Protein 6PZ2 (pdb70)

Secondary structure (DSSP, 8-state):
---TTSS-EEEEEEE-SGGGSSSSS-TTHHHHHHHHHHHHHHTT-SEEEEESS--STTPPP--HHHHHHHHHHHHHHHHHH----EEEE-S-HHHHHHHHHTT--EEEETTTT-S-TTHHHHHHHTT-EEEEE---SSS--SS-HHHHHHHHHHHHHHHHHHTT--GGGEEEE--TTSS--HHHHHHHHHHGGGGGGG-S-BEE--TT-HHHHTTS-S-GGGGHHHHHHHHHHHHHTT--EEEES-HHHHHHHHHHHHHHH--

Radius of gyration: 17.3 Å; Cα contacts (8 Å, |Δi|>4): 477; chains: 1; bounding box: 46×40×38 Å

Foldseek 3Di:
DDPFQLFAAEEAEQEQEQVVDPGSVDPCSLVVSLVLVVVLVVLPHQEYEYWDFDPAPPDDDDPLVSRCVRCVSNLLCCVVVHDHAYEYAEQEQVNLLSSLVSPHAEYEHQPQNPPYVCNLLSCQVSLHAYEGEHADPAADDPDDLVVVQVVSNVVSVVSNVVNPRDQQRYEYEHNQPHNHDLVRSVVCLVCVLVVCVVVHAYEYEDQLDVSLCVVVVDHSVVSVVVRLVSLLSCVQSRHRYYYYNPNNVNVVSRVVSCVVPRD

CATH classification: 3.20.20.20

Structure (mmCIF, N/CA/C/O backbone):
data_6PZ2
#
_entry.id   6PZ2
#
_cell.length_a   156.258
_cell.length_b   156.258
_cell.length_c   84.708
_cell.angle_alpha   90.000
_cell.angle_beta   90.000
_cell.angle_gamma   120.000
#
_symmetry.space_group_name_H-M   'P 63 2 2'
#
loop_
_entity.id
_entity.type
_entity.pdbx_description
1 polymer 'Dihydropteroate synthase'
2 non-polymer 'SULFATE ION'
3 non-polymer 'PTEROIC ACID'
4 non-polymer '2-[N-CYCLOHEXYLAMINO]ETHANE SULFONIC ACID'
5 water water
#
loop_
_atom_site.group_PDB
_atom_site.id
_atom_site.type_symbol
_atom_site.label_atom_id
_atom_site.label_alt_id
_atom_site.label_comp_id
_atom_site.label_asym_id
_atom_site.label_entity_id
_atom_site.label_seq_id
_atom_site.pdbx_PDB_ins_code
_atom_site.Cartn_x
_atom_site.Cartn_y
_atom_site.Cartn_z
_atom_site.occupancy
_atom_site.B_iso_or_equiv
_atom_site.auth_seq_id
_atom_site.auth_comp_id
_atom_site.auth_asym_id
_atom_site.auth_atom_id
_atom_site.pdbx_PDB_model_num
ATOM 1 N N . MET A 1 5 ? -68.446 24.448 8.142 1.00 78.65 1 MET A N 1
ATOM 2 C CA . MET A 1 5 ? -69.803 24.452 8.785 1.00 75.94 1 MET A CA 1
ATOM 3 C C . MET A 1 5 ? -70.036 23.097 9.460 1.00 67.22 1 MET A C 1
ATOM 4 O O . MET A 1 5 ? -70.420 23.036 10.619 1.00 76.30 1 MET A O 1
ATOM 9 N N . PHE A 1 6 ? -69.770 22.013 8.746 1.00 52.26 2 PHE A N 1
ATOM 10 C CA . PHE A 1 6 ? -69.905 20.706 9.349 1.00 45.91 2 PHE A CA 1
ATOM 11 C C . PHE A 1 6 ? -68.576 20.332 9.978 1.00 40.98 2 PHE A C 1
ATOM 12 O O . PHE A 1 6 ? -67.538 20.752 9.513 1.00 45.87 2 PHE A O 1
ATOM 20 N N . ASP A 1 7 ? -68.661 19.434 10.943 1.00 43.03 3 ASP A N 1
ATOM 21 C CA . ASP A 1 7 ? -67.487 18.953 11.654 1.00 40.55 3 ASP A CA 1
ATOM 22 C C . ASP A 1 7 ? -66.859 17.780 10.888 1.00 40.97 3 ASP A C 1
ATOM 23 O O . ASP A 1 7 ? -67.057 16.620 11.255 1.00 43.35 3 ASP A O 1
ATOM 28 N N . TYR A 1 8 ? -66.101 18.078 9.838 1.00 41.24 4 TYR A N 1
ATOM 29 C CA . TYR A 1 8 ? -65.729 17.073 8.835 1.00 42.76 4 TYR A CA 1
ATOM 30 C C . TYR A 1 8 ? -64.892 15.954 9.450 1.00 43.27 4 TYR A C 1
ATOM 31 O O . TYR A 1 8 ? -63.973 16.215 10.198 1.00 47.47 4 TYR A O 1
ATOM 40 N N . GLY A 1 9 ? -65.216 14.705 9.145 1.00 40.50 5 GLY A N 1
ATOM 41 C CA . GLY A 1 9 ? -64.441 13.626 9.744 1.00 40.58 5 GLY A CA 1
ATOM 42 C C . GLY A 1 9 ? -65.190 12.950 10.881 1.00 39.50 5 GLY A C 1
ATOM 43 O O . GLY A 1 9 ? -64.977 11.775 11.160 1.00 45.95 5 GLY A O 1
ATOM 44 N N . LYS A 1 10 ? -66.121 13.649 11.507 1.00 37.98 6 LYS A N 1
ATOM 45 C CA . LYS A 1 10 ? -66.875 13.036 12.575 1.00 39.25 6 LYS A CA 1
ATOM 46 C C . LYS A 1 10 ? -67.863 12.001 12.021 1.00 40.71 6 LYS A C 1
ATOM 47 O O . LYS A 1 10 ? -68.122 11.005 12.682 1.00 36.54 6 LYS A O 1
ATOM 53 N N . ARG A 1 11 ? -68.468 12.263 10.862 1.00 35.47 7 ARG A N 1
ATOM 54 C CA . ARG A 1 11 ? -69.460 11.377 10.274 1.00 30.97 7 ARG A CA 1
ATOM 55 C C . ARG A 1 11 ? -69.701 11.829 8.826 1.00 33.32 7 ARG A C 1
ATOM 56 O O . ARG A 1 11 ? -69.099 12.796 8.371 1.00 32.29 7 ARG A O 1
ATOM 64 N N . THR A 1 12 ? -70.566 11.120 8.120 1.00 29.04 8 THR A N 1
ATOM 65 C CA . THR A 1 12 ? -70.988 11.519 6.794 1.00 29.76 8 THR A CA 1
ATOM 66 C C . THR A 1 12 ? -72.212 12.423 6.954 1.00 33.69 8 THR A C 1
ATOM 67 O O . THR A 1 12 ? -73.010 12.190 7.873 1.00 33.37 8 THR A O 1
ATOM 71 N N . TYR A 1 13 ? -72.254 13.488 6.140 1.00 29.33 9 TYR A N 1
ATOM 72 C CA . TYR A 1 13 ? -73.314 14.493 6.138 1.00 27.56 9 TYR A CA 1
ATOM 73 C C . TYR A 1 13 ? -74.131 14.265 4.868 1.00 27.88 9 TYR A C 1
ATOM 74 O O . TYR A 1 13 ? -73.595 13.798 3.840 1.00 28.65 9 TYR A O 1
ATOM 83 N N . ILE A 1 14 ? -75.412 14.559 4.995 1.00 25.54 10 ILE A N 1
ATOM 84 C CA . ILE A 1 14 ? -76.340 14.280 3.955 1.00 31.01 10 ILE A CA 1
ATOM 85 C C . ILE A 1 14 ? -76.907 15.593 3.422 1.00 32.68 10 ILE A C 1
ATOM 86 O O . ILE A 1 14 ? -77.481 16.371 4.160 1.00 32.44 10 ILE A O 1
ATOM 91 N N . MET A 1 15 ? -76.830 15.749 2.111 1.00 33.39 11 MET A N 1
ATOM 92 C CA . MET A 1 15 ? -77.410 16.892 1.440 1.00 31.11 11 MET A CA 1
ATOM 93 C C . MET A 1 15 ? -78.656 16.418 0.690 1.00 29.85 11 MET A C 1
ATOM 94 O O . MET A 1 15 ? -78.532 15.635 -0.213 1.00 30.30 11 MET A O 1
ATOM 99 N N . GLY A 1 16 ? -79.843 16.913 1.034 1.00 31.73 12 GLY A N 1
ATOM 100 C CA . GLY A 1 16 ? -81.062 16.571 0.304 1.00 27.40 12 GLY A CA 1
ATOM 101 C C . GLY A 1 16 ? -81.307 17.469 -0.892 1.00 30.16 12 GLY A C 1
ATOM 102 O O . GLY A 1 16 ? -81.060 18.648 -0.869 1.00 36.03 12 GLY A O 1
ATOM 103 N N . ILE A 1 17 ? -81.863 16.931 -1.953 1.00 29.86 13 ILE A N 1
ATOM 104 C CA . ILE A 1 17 ? -82.043 17.693 -3.164 1.00 29.16 13 ILE A CA 1
ATOM 105 C C . ILE A 1 17 ? -83.445 18.314 -3.184 1.00 33.19 13 ILE A C 1
ATOM 106 O O . ILE A 1 17 ? -84.422 17.609 -3.006 1.00 30.73 13 ILE A O 1
ATOM 111 N N . LEU A 1 18 ? -83.546 19.627 -3.439 1.00 33.59 14 LEU A N 1
ATOM 112 C CA . LEU A 1 18 ? -84.825 20.309 -3.614 1.00 30.27 14 LEU A CA 1
ATOM 113 C C . LEU A 1 18 ? -84.781 21.092 -4.929 1.00 31.76 14 LEU A C 1
ATOM 114 O O . LEU A 1 18 ? -84.262 22.215 -4.936 1.00 33.11 14 LEU A O 1
ATOM 119 N N . ASN A 1 19 ? -85.316 20.519 -6.004 1.00 33.44 15 ASN A N 1
ATOM 120 C CA . ASN A 1 19 ? -85.427 21.198 -7.309 1.00 39.50 15 ASN A CA 1
ATOM 121 C C . ASN A 1 19 ? -86.794 21.876 -7.409 1.00 35.57 15 ASN A C 1
ATOM 122 O O . ASN A 1 19 ? -87.792 21.265 -7.118 1.00 37.78 15 ASN A O 1
ATOM 127 N N . VAL A 1 20 ? -86.849 23.129 -7.844 1.00 33.61 16 VAL A N 1
ATOM 128 C CA . VAL A 1 20 ? -88.117 23.851 -7.853 1.00 30.86 16 VAL A CA 1
ATOM 129 C C . VAL A 1 20 ? -88.359 24.416 -9.250 1.00 31.45 16 VAL A C 1
ATOM 130 O O . VAL A 1 20 ? -89.079 25.392 -9.381 1.00 33.43 16 VAL A O 1
ATOM 134 N N . THR A 1 21 ? -87.780 23.780 -10.260 1.00 28.32 17 THR A N 1
ATOM 135 C CA . THR A 1 21 ? -88.229 24.018 -11.633 1.00 36.02 17 THR A CA 1
ATOM 136 C C . THR A 1 21 ? -89.696 23.601 -11.774 1.00 38.68 17 THR A C 1
ATOM 137 O O . THR A 1 21 ? -90.215 22.776 -10.995 1.00 37.14 17 THR A O 1
ATOM 141 N N . PRO A 1 22 ? -90.356 24.123 -12.809 1.00 40.02 18 PRO A N 1
ATOM 142 C CA . PRO A 1 22 ? -91.750 23.775 -13.106 1.00 44.25 18 PRO A CA 1
ATOM 143 C C . PRO A 1 22 ? -92.003 22.264 -13.271 1.00 45.51 18 PRO A C 1
ATOM 144 O O . PRO A 1 22 ? -92.950 21.758 -12.637 1.00 39.66 18 PRO A O 1
ATOM 148 N N . ASP A 1 23 ? -91.160 21.559 -14.039 1.00 43.70 19 ASP A N 1
ATOM 149 C CA A ASP A 1 23 ? -91.243 20.078 -14.242 0.50 43.84 19 ASP A CA 1
ATOM 150 C CA B ASP A 1 23 ? -91.337 20.124 -14.223 0.50 42.98 19 ASP A CA 1
ATOM 151 C C . ASP A 1 23 ? -91.127 19.363 -12.897 1.00 42.83 19 ASP A C 1
ATOM 152 O O . ASP A 1 23 ? -91.429 18.183 -12.810 1.00 49.60 19 ASP A O 1
ATOM 161 N N . SER A 1 24 ? -90.605 20.001 -11.855 1.00 41.88 20 SER A N 1
ATOM 162 C CA . SER A 1 24 ? -90.453 19.284 -10.582 1.00 41.33 20 SER A CA 1
ATOM 163 C C . SER A 1 24 ? -91.826 19.113 -9.919 1.00 44.03 20 SER A C 1
ATOM 164 O O . SER A 1 24 ? -91.911 18.386 -8.960 1.00 43.86 20 SER A O 1
ATOM 167 N N . PHE A 1 25 ? -92.874 19.813 -10.353 1.00 45.77 21 PHE A N 1
ATOM 168 C CA . PHE A 1 25 ? -94.168 19.829 -9.625 1.00 48.36 21 PHE A CA 1
ATOM 169 C C . PHE A 1 25 ? -95.226 19.108 -10.467 1.00 54.65 21 PHE A C 1
ATOM 170 O O . PHE A 1 25 ? -95.106 19.138 -11.698 1.00 50.91 21 PHE A O 1
ATOM 178 N N . SER A 1 26 ? -96.255 18.520 -9.846 1.00 55.81 22 SER A N 1
ATOM 179 C CA . SER A 1 26 ? -97.421 17.989 -10.609 1.00 62.02 22 SER A CA 1
ATOM 180 C C . SER A 1 26 ? -98.027 19.070 -11.512 1.00 68.16 22 SER A C 1
ATOM 181 O O . SER A 1 26 ? -98.402 18.811 -12.654 1.00 69.93 22 SER A O 1
ATOM 184 N N . ASP A 1 27 ? -98.151 20.271 -10.958 1.00 74.82 23 ASP A N 1
ATOM 185 C CA . ASP A 1 27 ? -98.771 21.419 -11.615 1.00 84.13 23 ASP A CA 1
ATOM 186 C C . ASP A 1 27 ? -97.801 22.606 -11.484 1.00 78.51 23 ASP A C 1
ATOM 187 O O . ASP A 1 27 ? -97.673 23.214 -10.410 1.00 63.27 23 ASP A O 1
ATOM 192 N N . GLY A 1 28 ? -97.103 22.909 -12.579 1.00 77.88 24 GLY A N 1
ATOM 193 C CA . GLY A 1 28 ? -96.021 23.903 -12.605 1.00 75.00 24 GLY A CA 1
ATOM 194 C C . GLY A 1 28 ? -96.515 25.343 -12.562 1.00 78.96 24 GLY A C 1
ATOM 195 O O . GLY A 1 28 ? -95.686 26.248 -12.522 1.00 78.83 24 GLY A O 1
ATOM 196 N N . GLY A 1 29 ? -97.835 25.566 -12.606 1.00 82.11 25 GLY A N 1
ATOM 197 C CA . GLY A 1 29 ? -98.461 26.865 -12.323 1.00 73.01 25 GLY A CA 1
ATOM 198 C C . GLY A 1 29 ? -98.823 27.003 -10.850 1.00 81.67 25 GLY A C 1
ATOM 199 O O . GLY A 1 29 ? -98.424 27.971 -10.181 1.00 95.60 25 GLY A O 1
ATOM 200 N N . ASP A 1 30 ? -99.521 25.993 -10.334 1.00 67.74 26 ASP A N 1
ATOM 201 C CA . ASP A 1 30 ? -100.094 25.995 -8.978 1.00 74.28 26 ASP A CA 1
ATOM 202 C C . ASP A 1 30 ? -99.308 26.920 -8.027 1.00 69.91 26 ASP A C 1
ATOM 203 O O . ASP A 1 30 ? -98.113 26.723 -7.749 1.00 57.90 26 ASP A O 1
ATOM 208 N N . PHE A 1 31 ? -100.040 27.913 -7.503 1.00 69.90 27 PHE A N 1
ATOM 209 C CA . PHE A 1 31 ? -99.569 28.880 -6.482 1.00 70.12 27 PHE A CA 1
ATOM 210 C C . PHE A 1 31 ? -99.211 28.153 -5.170 1.00 61.68 27 PHE A C 1
ATOM 211 O O . PHE A 1 31 ? -98.625 28.750 -4.250 1.00 57.88 27 PHE A O 1
ATOM 219 N N . ASN A 1 32 ? -99.546 26.864 -5.064 1.00 56.10 28 ASN A N 1
ATOM 220 C CA . ASN A 1 32 ? -99.222 26.083 -3.863 1.00 56.23 28 ASN A CA 1
ATOM 221 C C . ASN A 1 32 ? -97.865 25.387 -4.024 1.00 49.11 28 ASN A C 1
ATOM 222 O O . ASN A 1 32 ? -97.410 24.782 -3.067 1.00 42.91 28 ASN A O 1
ATOM 227 N N . ASN A 1 33 ? -97.215 25.460 -5.188 1.00 39.58 29 ASN A N 1
ATOM 228 C CA . ASN A 1 33 ? -95.880 24.875 -5.339 1.00 40.62 29 ASN A CA 1
ATOM 229 C C . ASN A 1 33 ? -94.917 25.348 -4.240 1.00 40.39 29 ASN A C 1
ATOM 230 O O . ASN A 1 33 ? -94.103 24.560 -3.754 1.00 41.30 29 ASN A O 1
ATOM 235 N N . LEU A 1 34 ? -95.013 26.598 -3.816 1.00 36.66 30 LEU A N 1
ATOM 236 C CA . LEU A 1 34 ? -94.103 27.063 -2.786 1.00 39.07 30 LEU A CA 1
ATOM 237 C C . LEU A 1 34 ? -94.290 26.210 -1.520 1.00 37.05 30 LEU A C 1
ATOM 238 O O . LEU A 1 34 ? -93.305 25.764 -0.899 1.00 38.70 30 LEU A O 1
ATOM 243 N N . ASP A 1 35 ? -95.532 25.941 -1.140 1.00 40.88 31 ASP A N 1
ATOM 244 C CA . ASP A 1 35 ? -95.816 25.204 0.106 1.00 44.67 31 ASP A CA 1
ATOM 245 C C . ASP A 1 35 ? -95.441 23.720 -0.028 1.00 44.20 31 ASP A C 1
ATOM 246 O O . ASP A 1 35 ? -95.029 23.099 0.955 1.00 34.48 31 ASP A O 1
ATOM 251 N N . ILE A 1 36 ? -95.613 23.170 -1.236 1.00 39.02 32 ILE A N 1
ATOM 252 C CA . ILE A 1 36 ? -95.228 21.796 -1.576 1.00 40.76 32 ILE A CA 1
ATOM 253 C C . ILE A 1 36 ? -93.705 21.654 -1.434 1.00 41.66 32 ILE A C 1
ATOM 254 O O . ILE A 1 36 ? -93.230 20.735 -0.751 1.00 39.03 32 ILE A O 1
ATOM 259 N N . ALA A 1 37 ? -92.953 22.596 -2.024 1.00 39.07 33 ALA A N 1
ATOM 260 C CA . ALA A 1 37 ? -91.502 22.590 -1.919 1.00 36.35 33 ALA A CA 1
ATOM 261 C C . ALA A 1 37 ? -91.089 22.610 -0.444 1.00 35.20 33 ALA A C 1
ATOM 262 O O . ALA A 1 37 ? -90.203 21.845 -0.057 1.00 32.97 33 ALA A O 1
ATOM 264 N N . ILE A 1 38 ? -91.744 23.430 0.365 1.00 33.44 34 ILE A N 1
ATOM 265 C CA . ILE A 1 38 ? -91.360 23.560 1.787 1.00 34.48 34 ILE A CA 1
ATOM 266 C C . ILE A 1 38 ? -91.697 22.270 2.548 1.00 33.46 34 ILE A C 1
ATOM 267 O O . ILE A 1 38 ? -90.982 21.892 3.487 1.00 37.47 34 ILE A O 1
ATOM 272 N N . GLN A 1 39 ? -92.817 21.635 2.207 1.00 40.02 35 GLN A N 1
ATOM 273 C CA . GLN A 1 39 ? -93.189 20.364 2.846 1.00 41.83 35 GLN A CA 1
ATOM 274 C C . GLN A 1 39 ? -92.125 19.310 2.511 1.00 40.03 35 GLN A C 1
ATOM 275 O O . GLN A 1 39 ? -91.632 18.621 3.433 1.00 34.43 35 GLN A O 1
ATOM 281 N N . HIS A 1 40 ? -91.693 19.272 1.245 1.00 32.61 36 HIS A N 1
ATOM 282 C CA . HIS A 1 40 ? -90.630 18.359 0.838 1.00 33.13 36 HIS A CA 1
ATOM 283 C C . HIS A 1 40 ? -89.360 18.597 1.654 1.00 34.70 36 HIS A C 1
ATOM 284 O O . HIS A 1 40 ? -88.708 17.623 2.085 1.00 33.71 36 HIS A O 1
ATOM 291 N N . ALA A 1 41 ? -89.021 19.862 1.922 1.00 34.42 37 ALA A N 1
ATOM 292 C CA . ALA A 1 41 ? -87.817 20.132 2.702 1.00 32.49 37 ALA A CA 1
ATOM 293 C C . ALA A 1 41 ? -88.009 19.721 4.162 1.00 32.10 37 ALA A C 1
ATOM 294 O O . ALA A 1 41 ? -87.075 19.228 4.808 1.00 32.43 37 ALA A O 1
ATOM 296 N N . LYS A 1 42 ? -89.192 19.967 4.697 1.00 35.70 38 LYS A N 1
ATOM 297 C CA . LYS A 1 42 ? -89.469 19.524 6.090 1.00 44.54 38 LYS A CA 1
ATOM 298 C C . LYS A 1 42 ? -89.316 17.998 6.202 1.00 39.98 38 LYS A C 1
ATOM 299 O O . LYS A 1 42 ? -88.697 17.514 7.149 1.00 36.24 38 LYS A O 1
ATOM 305 N N . ASP A 1 43 ? -89.822 17.273 5.204 1.00 36.80 39 ASP A N 1
ATOM 306 C CA . ASP A 1 43 ? -89.698 15.813 5.137 1.00 38.51 39 ASP A CA 1
ATOM 307 C C . ASP A 1 43 ? -88.224 15.396 5.110 1.00 41.94 39 ASP A C 1
ATOM 308 O O . ASP A 1 43 ? -87.834 14.519 5.908 1.00 37.96 39 ASP A O 1
ATOM 313 N N . MET A 1 44 ? -87.388 16.078 4.311 1.00 32.33 40 MET A N 1
ATOM 314 C CA . MET A 1 44 ? -86.002 15.633 4.201 1.00 34.44 40 MET A CA 1
ATOM 315 C C . MET A 1 44 ? -85.266 15.880 5.518 1.00 32.76 40 MET A C 1
ATOM 316 O O . MET A 1 44 ? -84.383 15.101 5.916 1.00 32.99 40 MET A O 1
ATOM 321 N N . VAL A 1 45 ? -85.627 16.972 6.176 1.00 35.15 41 VAL A N 1
ATOM 322 C CA . VAL A 1 45 ? -84.996 17.307 7.448 1.00 35.22 41 VAL A CA 1
ATOM 323 C C . VAL A 1 45 ? -85.399 16.258 8.489 1.00 36.69 41 VAL A C 1
ATOM 324 O O . VAL A 1 45 ? -84.546 15.837 9.273 1.00 37.50 41 VAL A O 1
ATOM 328 N N . ASP A 1 46 ? -86.665 15.858 8.490 1.00 36.51 42 ASP A N 1
ATOM 329 C CA . ASP A 1 46 ? -87.139 14.840 9.428 1.00 41.65 42 ASP A CA 1
ATOM 330 C C . ASP A 1 46 ? -86.464 13.507 9.121 1.00 44.76 42 ASP A C 1
ATOM 331 O O . ASP A 1 46 ? -86.142 12.808 10.060 1.00 36.69 42 ASP A O 1
ATOM 336 N N . GLN A 1 47 ? -86.220 13.194 7.844 1.00 37.79 43 GLN A N 1
ATOM 337 C CA . GLN A 1 47 ? -85.469 11.987 7.484 1.00 37.34 43 GLN A CA 1
ATOM 338 C C . GLN A 1 47 ? -83.979 12.093 7.802 1.00 38.03 43 GLN A C 1
ATOM 339 O O . GLN A 1 47 ? -83.270 11.088 7.663 1.00 43.06 43 GLN A O 1
ATOM 345 N N . GLY A 1 48 ? -83.495 13.279 8.160 1.00 37.36 44 GLY A N 1
ATOM 346 C CA . GLY A 1 48 ? -82.128 13.431 8.658 1.00 33.82 44 GLY A CA 1
ATOM 347 C C . GLY A 1 48 ? -81.201 14.195 7.716 1.00 33.17 44 GLY A C 1
ATOM 348 O O . GLY A 1 48 ? -79.986 14.115 7.906 1.00 35.10 44 GLY A O 1
ATOM 349 N N . ALA A 1 49 ? -81.706 14.977 6.766 1.00 30.58 45 ALA A N 1
ATOM 350 C CA . ALA A 1 49 ? -80.808 15.854 5.945 1.00 32.63 45 ALA A CA 1
ATOM 351 C C . ALA A 1 49 ? -80.071 16.859 6.837 1.00 36.17 45 ALA A C 1
ATOM 352 O O . ALA A 1 49 ? -80.648 17.357 7.820 1.00 37.53 45 ALA A O 1
ATOM 354 N N . ASP A 1 50 ? -78.812 17.135 6.498 1.00 32.59 46 ASP A N 1
ATOM 355 C CA . ASP A 1 50 ? -77.964 18.093 7.210 1.00 31.75 46 ASP A CA 1
ATOM 356 C C . ASP A 1 50 ? -77.957 19.456 6.497 1.00 36.69 46 ASP A C 1
ATOM 357 O O . ASP A 1 50 ? -77.631 20.503 7.084 1.00 33.97 46 ASP A O 1
ATOM 362 N N . ILE A 1 51 ? -78.276 19.447 5.206 1.00 32.20 47 ILE A N 1
ATOM 363 C CA . ILE A 1 51 ? -78.281 20.656 4.405 1.00 31.54 47 ILE A CA 1
ATOM 364 C C . ILE A 1 51 ? -79.205 20.369 3.221 1.00 31.19 47 ILE A C 1
ATOM 365 O O . ILE A 1 51 ? -79.298 19.201 2.827 1.00 30.31 47 ILE A O 1
ATOM 370 N N . ILE A 1 52 ? -79.866 21.398 2.695 1.00 30.62 48 ILE A N 1
ATOM 371 C CA . ILE A 1 52 ? -80.773 21.268 1.545 1.00 32.39 48 ILE A CA 1
ATOM 372 C C . ILE A 1 52 ? -80.166 22.029 0.361 1.00 35.04 48 ILE A C 1
ATOM 373 O O . ILE A 1 52 ? -79.876 23.219 0.499 1.00 36.65 48 ILE A O 1
ATOM 378 N N . ASP A 1 53 ? -80.094 21.387 -0.798 1.00 31.13 49 ASP A N 1
ATOM 379 C CA . ASP A 1 53 ? -79.520 21.943 -1.993 1.00 31.67 49 ASP A CA 1
ATOM 380 C C . ASP A 1 53 ? -80.687 22.335 -2.891 1.00 31.37 49 ASP A C 1
ATOM 381 O O . ASP A 1 53 ? -81.314 21.482 -3.528 1.00 31.10 49 ASP A O 1
ATOM 386 N N . LEU A 1 54 ? -80.867 23.642 -2.998 1.00 29.45 50 LEU A N 1
ATOM 387 C CA . LEU A 1 54 ? -82.021 24.195 -3.664 1.00 30.02 50 LEU A CA 1
ATOM 388 C C . LEU A 1 54 ? -81.607 24.663 -5.059 1.00 26.68 50 LEU A C 1
ATOM 389 O O . LEU A 1 54 ? -80.676 25.419 -5.185 1.00 29.21 50 LEU A O 1
ATOM 394 N N . GLY A 1 55 ? -82.326 24.283 -6.096 1.00 31.39 51 GLY A N 1
ATOM 395 C CA . GLY A 1 55 ? -81.941 24.712 -7.439 1.00 30.63 51 GLY A CA 1
ATOM 396 C C . GLY A 1 55 ? -83.141 25.179 -8.238 1.00 31.17 51 GLY A C 1
ATOM 397 O O . GLY A 1 55 ? -84.203 24.562 -8.179 1.00 33.35 51 GLY A O 1
ATOM 398 N N . GLY A 1 56 ? -82.977 26.256 -8.988 1.00 29.91 52 GLY A N 1
ATOM 399 C CA . GLY A 1 56 ? -84.068 26.773 -9.779 1.00 31.84 52 GLY A CA 1
ATOM 400 C C . GLY A 1 56 ? -83.832 26.554 -11.264 1.00 33.37 52 GLY A C 1
ATOM 401 O O . GLY A 1 56 ? -84.653 26.917 -12.089 1.00 33.50 52 GLY A O 1
ATOM 402 N N . GLU A 1 57 ? -82.651 26.065 -11.588 1.00 34.44 53 GLU A N 1
ATOM 403 C CA . GLU A 1 57 ? -82.313 25.541 -12.898 1.00 36.36 53 GLU A CA 1
ATOM 404 C C . GLU A 1 57 ? -81.879 24.088 -12.707 1.00 40.72 53 GLU A C 1
ATOM 405 O O . GLU A 1 57 ? -81.170 23.775 -11.764 1.00 44.07 53 GLU A O 1
ATOM 411 N N . SER A 1 58 ? -82.322 23.203 -13.586 1.00 43.23 54 SER A N 1
ATOM 412 C CA . SER A 1 58 ? -81.869 21.823 -13.533 1.00 42.87 54 SER A CA 1
ATOM 413 C C . SER A 1 58 ? -80.578 21.681 -14.355 1.00 40.77 54 SER A C 1
ATOM 414 O O . SER A 1 58 ? -80.550 22.037 -15.543 1.00 38.10 54 SER A O 1
ATOM 417 N N . THR A 1 59 ? -79.539 21.102 -13.763 1.00 39.68 55 THR A N 1
ATOM 418 C CA . THR A 1 59 ? -78.304 20.734 -14.490 1.00 44.55 55 THR A CA 1
ATOM 419 C C . THR A 1 59 ? -78.325 19.264 -14.946 1.00 40.73 55 THR A C 1
ATOM 420 O O . THR A 1 59 ? -77.364 18.759 -15.503 1.00 43.55 55 THR A O 1
ATOM 424 N N . ARG A 1 60 ? -79.428 18.576 -14.707 1.00 38.60 56 ARG A N 1
ATOM 425 C CA . ARG A 1 60 ? -79.709 17.289 -15.291 1.00 47.00 56 ARG A CA 1
ATOM 426 C C . ARG A 1 60 ? -79.689 17.396 -16.824 1.00 47.26 56 ARG A C 1
ATOM 427 O O . ARG A 1 60 ? -80.241 18.330 -17.371 1.00 47.98 56 ARG A O 1
ATOM 435 N N . PRO A 1 61 ? -79.062 16.450 -17.523 1.00 46.83 57 PRO A N 1
ATOM 436 C CA . PRO A 1 61 ? -78.810 16.570 -18.972 1.00 49.76 57 PRO A CA 1
ATOM 437 C C . PRO A 1 61 ? -80.029 16.872 -19.867 1.00 49.31 57 PRO A C 1
ATOM 438 O O . PRO A 1 61 ? -81.105 16.322 -19.670 1.00 50.27 57 PRO A O 1
ATOM 442 N N . GLY A 1 62 ? -79.876 17.767 -20.841 1.00 60.22 58 GLY A N 1
ATOM 443 C CA . GLY A 1 62 ? -81.009 18.253 -21.651 1.00 65.10 58 GLY A CA 1
ATOM 444 C C . GLY A 1 62 ? -82.184 18.757 -20.815 1.00 69.05 58 GLY A C 1
ATOM 445 O O . GLY A 1 62 ? -83.340 18.413 -21.077 1.00 80.04 58 GLY A O 1
ATOM 446 N N . HIS A 1 63 ? -81.911 19.519 -19.760 1.00 54.29 59 HIS A N 1
ATOM 447 C CA . HIS A 1 63 ? -82.853 20.512 -19.286 1.00 51.88 59 HIS A CA 1
ATOM 448 C C . HIS A 1 63 ? -82.374 21.875 -19.786 1.00 50.64 59 HIS A C 1
ATOM 449 O O . HIS A 1 63 ? -81.207 22.067 -20.084 1.00 55.17 59 HIS A O 1
ATOM 456 N N . SER A 1 64 ? -83.299 22.803 -19.911 1.00 50.21 60 SER A N 1
ATOM 457 C CA . SER A 1 64 ? -83.010 24.073 -20.546 1.00 48.70 60 SER A CA 1
ATOM 458 C C . SER A 1 64 ? -82.304 25.028 -19.563 1.00 46.32 60 SER A C 1
ATOM 459 O O . SER A 1 64 ? -82.301 24.859 -18.330 1.00 35.51 60 SER A O 1
ATOM 462 N N . TYR A 1 65 ? -81.646 26.014 -20.154 1.00 47.34 61 TYR A N 1
ATOM 463 C CA . TYR A 1 65 ? -81.022 27.106 -19.428 1.00 45.60 61 TYR A CA 1
ATOM 464 C C . TYR A 1 65 ? -82.146 28.030 -18.940 1.00 40.35 61 TYR A C 1
ATOM 465 O O . TYR A 1 65 ? -83.126 28.236 -19.633 1.00 34.87 61 TYR A O 1
ATOM 474 N N . VAL A 1 66 ? -81.987 28.560 -17.741 1.00 35.11 62 VAL A N 1
ATOM 475 C CA . VAL A 1 66 ? -82.881 29.537 -17.130 1.00 38.07 62 VAL A CA 1
ATOM 476 C C . VAL A 1 66 ? -82.094 30.847 -16.980 1.00 37.97 62 VAL A C 1
ATOM 477 O O . VAL A 1 66 ? -80.961 30.807 -16.452 1.00 37.78 62 VAL A O 1
ATOM 481 N N . ASP A 1 67 ? -82.678 31.993 -17.349 1.00 35.73 63 ASP A N 1
ATOM 482 C CA . ASP A 1 67 ? -82.014 33.278 -17.087 1.00 37.79 63 ASP A CA 1
ATOM 483 C C . ASP A 1 67 ? -82.102 33.526 -15.578 1.00 34.02 63 ASP A C 1
ATOM 484 O O . ASP A 1 67 ? -82.975 32.982 -14.896 1.00 29.23 63 ASP A O 1
ATOM 489 N N . SER A 1 68 ? -81.207 34.359 -15.085 1.00 30.36 64 SER A N 1
ATOM 490 C CA . SER A 1 68 ? -81.050 34.468 -13.651 1.00 35.81 64 SER A CA 1
ATOM 491 C C . SER A 1 68 ? -82.243 35.166 -12.977 1.00 35.41 64 SER A C 1
ATOM 492 O O . SER A 1 68 ? -82.521 34.889 -11.803 1.00 28.50 64 SER A O 1
ATOM 495 N N . ASP A 1 69 ? -82.956 36.037 -13.680 1.00 31.10 65 ASP A N 1
ATOM 496 C CA . ASP A 1 69 ? -84.154 36.636 -13.097 1.00 38.89 65 ASP A CA 1
ATOM 497 C C . ASP A 1 69 ? -85.179 35.533 -12.812 1.00 36.27 65 ASP A C 1
ATOM 498 O O . ASP A 1 69 ? -85.761 35.479 -11.728 1.00 32.15 65 ASP A O 1
ATOM 503 N N . GLU A 1 70 ? -85.393 34.670 -13.800 1.00 31.65 66 GLU A N 1
ATOM 504 C CA . GLU A 1 70 ? -86.325 33.565 -13.643 1.00 34.48 66 GLU A CA 1
ATOM 505 C C . GLU A 1 70 ? -85.842 32.638 -12.524 1.00 30.67 66 GLU A C 1
ATOM 506 O O . GLU A 1 70 ? -86.630 32.195 -11.698 1.00 30.07 66 GLU A O 1
ATOM 512 N N . GLU A 1 71 ? -84.554 32.348 -12.510 1.00 29.85 67 GLU A N 1
ATOM 513 C CA . GLU A 1 71 ? -84.008 31.435 -11.512 1.00 32.02 67 GLU A CA 1
ATOM 514 C C . GLU A 1 71 ? -84.286 31.991 -10.100 1.00 30.99 67 GLU A C 1
ATOM 515 O O . GLU A 1 71 ? -84.630 31.244 -9.155 1.00 33.31 67 GLU A O 1
ATOM 521 N N . LEU A 1 72 ? -84.117 33.304 -9.930 1.00 32.69 68 LEU A N 1
ATOM 522 C CA . LEU A 1 72 ? -84.306 33.973 -8.603 1.00 36.48 68 LEU A CA 1
ATOM 523 C C . LEU A 1 72 ? -85.783 33.989 -8.163 1.00 30.47 68 LEU A C 1
ATOM 524 O O . LEU A 1 72 ? -86.143 33.815 -6.952 1.00 27.70 68 LEU A O 1
ATOM 529 N N . ARG A 1 73 ? -86.657 34.158 -9.146 1.00 29.86 69 ARG A N 1
ATOM 530 C CA . ARG A 1 73 ? -88.115 34.146 -8.899 1.00 33.76 69 ARG A CA 1
ATOM 531 C C . ARG A 1 73 ? -88.511 32.779 -8.332 1.00 30.87 69 ARG A C 1
ATOM 532 O O . ARG A 1 73 ? -89.360 32.692 -7.445 1.00 30.80 69 ARG A O 1
ATOM 540 N N . ARG A 1 74 ? -87.856 31.717 -8.806 1.00 33.66 70 ARG A N 1
ATOM 541 C CA . ARG A 1 74 ? -88.152 30.373 -8.308 1.00 29.92 70 ARG A CA 1
ATOM 542 C C . ARG A 1 74 ? -87.530 30.177 -6.925 1.00 30.23 70 ARG A C 1
ATOM 543 O O . ARG A 1 74 ? -88.202 29.629 -6.049 1.00 31.23 70 ARG A O 1
ATOM 551 N N . VAL A 1 75 ? -86.294 30.610 -6.706 1.00 28.31 71 VAL A N 1
ATOM 552 C CA . VAL A 1 75 ? -85.643 30.214 -5.446 1.00 28.56 71 VAL A CA 1
ATOM 553 C C . VAL A 1 75 ? -85.882 31.212 -4.309 1.00 31.95 71 VAL A C 1
ATOM 554 O O . VAL A 1 75 ? -85.877 30.755 -3.157 1.00 30.99 71 VAL A O 1
ATOM 558 N N . ILE A 1 76 ? -86.075 32.512 -4.571 1.00 32.07 72 ILE A N 1
ATOM 559 C CA . ILE A 1 76 ? -86.110 33.526 -3.473 1.00 36.10 72 ILE A CA 1
ATOM 560 C C . ILE A 1 76 ? -87.231 33.231 -2.463 1.00 31.47 72 ILE A C 1
ATOM 561 O O . ILE A 1 76 ? -87.000 33.217 -1.242 1.00 32.06 72 ILE A O 1
ATOM 566 N N . PRO A 1 77 ? -88.448 33.025 -2.944 1.00 28.34 73 PRO A N 1
ATOM 567 C CA . PRO A 1 77 ? -89.510 32.709 -1.987 1.00 31.61 73 PRO A CA 1
ATOM 568 C C . PRO A 1 77 ? -89.288 31.413 -1.196 1.00 34.19 73 PRO A C 1
ATOM 569 O O . PRO A 1 77 ? -89.687 31.317 -0.039 1.00 34.94 73 PRO A O 1
ATOM 573 N N . VAL A 1 78 ? -88.620 30.435 -1.799 1.00 36.39 74 VAL A N 1
ATOM 574 C CA . VAL A 1 78 ? -88.354 29.186 -1.081 1.00 31.87 74 VAL A CA 1
ATOM 575 C C . VAL A 1 78 ? -87.304 29.425 0.001 1.00 31.10 74 VAL A C 1
ATOM 576 O O . VAL A 1 78 ? -87.471 28.906 1.113 1.00 27.78 74 VAL A O 1
ATOM 580 N N . ILE A 1 79 ? -86.252 30.183 -0.326 1.00 31.82 75 ILE A N 1
ATOM 581 C CA . ILE A 1 79 ? -85.216 30.503 0.669 1.00 33.39 75 ILE A CA 1
ATOM 582 C C . ILE A 1 79 ? -85.847 31.245 1.851 1.00 37.75 75 ILE A C 1
ATOM 583 O O . ILE A 1 79 ? -85.534 30.937 2.999 1.00 33.36 75 ILE A O 1
ATOM 588 N N . LYS A 1 80 ? -86.735 32.200 1.564 1.00 39.12 76 LYS A N 1
ATOM 589 C CA . LYS A 1 80 ? -87.322 32.973 2.660 1.00 44.93 76 LYS A CA 1
ATOM 590 C C . LYS A 1 80 ? -88.104 32.040 3.584 1.00 39.35 76 LYS A C 1
ATOM 591 O O . LYS A 1 80 ? -87.889 32.111 4.783 1.00 41.52 76 LYS A O 1
ATOM 597 N N . LYS A 1 81 ? -88.962 31.174 3.041 1.00 39.92 77 LYS A N 1
ATOM 598 C CA . LYS A 1 81 ? -89.735 30.278 3.901 1.00 43.38 77 LYS A CA 1
ATOM 599 C C . LYS A 1 81 ? -88.826 29.273 4.606 1.00 44.02 77 LYS A C 1
ATOM 600 O O . LYS A 1 81 ? -89.030 29.015 5.792 1.00 45.92 77 LYS A O 1
ATOM 606 N N . LEU A 1 82 ? -87.824 28.739 3.918 1.00 44.10 78 LEU A N 1
ATOM 607 C CA . LEU A 1 82 ? -86.931 27.803 4.588 1.00 44.19 78 LEU A CA 1
ATOM 608 C C . LEU A 1 82 ? -86.300 28.455 5.825 1.00 46.38 78 LEU A C 1
ATOM 609 O O . LEU A 1 82 ? -86.169 27.837 6.868 1.00 51.78 78 LEU A O 1
ATOM 614 N N . LYS A 1 83 ? -85.820 29.674 5.642 1.00 46.22 79 LYS A N 1
ATOM 615 C CA . LYS A 1 83 ? -85.076 30.398 6.662 1.00 50.98 79 LYS A CA 1
ATOM 616 C C . LYS A 1 83 ? -85.973 30.702 7.866 1.00 50.42 79 LYS A C 1
ATOM 617 O O . LYS A 1 83 ? -85.483 30.663 8.981 1.00 54.15 79 LYS A O 1
ATOM 623 N N . GLN A 1 84 ? -87.257 30.978 7.664 1.00 48.86 80 GLN A N 1
ATOM 624 C CA . GLN A 1 84 ? -88.120 31.220 8.814 1.00 57.14 80 GLN A CA 1
ATOM 625 C C . GLN A 1 84 ? -88.740 29.919 9.339 1.00 58.48 80 GLN A C 1
ATOM 626 O O . GLN A 1 84 ? -88.901 29.840 10.546 1.00 62.76 80 GLN A O 1
ATOM 632 N N . GLU A 1 85 ? -89.063 28.914 8.515 1.00 54.30 81 GLU A N 1
ATOM 633 C CA . GLU A 1 85 ? -89.859 27.769 8.995 1.00 50.91 81 GLU A CA 1
ATOM 634 C C . GLU A 1 85 ? -88.981 26.575 9.386 1.00 47.73 81 GLU A C 1
ATOM 635 O O . GLU A 1 85 ? -89.510 25.613 9.893 1.00 44.23 81 GLU A O 1
ATOM 641 N N . LEU A 1 86 ? -87.675 26.623 9.159 1.00 48.69 82 LEU A N 1
ATOM 642 C CA . LEU A 1 86 ? -86.846 25.430 9.191 1.00 47.88 82 LEU A CA 1
ATOM 643 C C . LEU A 1 86 ? -85.446 25.864 9.610 1.00 50.16 82 LEU A C 1
ATOM 644 O O . LEU A 1 86 ? -84.862 26.778 9.071 1.00 63.36 82 LEU A O 1
ATOM 649 N N . ASP A 1 87 ? -84.944 25.213 10.626 1.00 53.43 83 ASP A N 1
ATOM 650 C CA . ASP A 1 87 ? -83.638 25.512 11.116 1.00 55.28 83 ASP A CA 1
ATOM 651 C C . ASP A 1 87 ? -82.668 24.566 10.405 1.00 57.64 83 ASP A C 1
ATOM 652 O O . ASP A 1 87 ? -82.287 23.564 10.999 1.00 58.81 83 ASP A O 1
ATOM 657 N N . ILE A 1 88 ? -82.339 24.834 9.140 1.00 47.07 84 ILE A N 1
ATOM 658 C CA . ILE A 1 88 ? -81.443 23.962 8.391 1.00 44.23 84 ILE A CA 1
ATOM 659 C C . ILE A 1 88 ? -80.548 24.768 7.431 1.00 38.01 84 ILE A C 1
ATOM 660 O O . ILE A 1 88 ? -80.977 25.661 6.738 1.00 38.06 84 ILE A O 1
ATOM 665 N N . PRO A 1 89 ? -79.292 24.395 7.314 1.00 32.44 85 PRO A N 1
ATOM 666 C CA . PRO A 1 89 ? -78.491 25.077 6.341 1.00 30.63 85 PRO A CA 1
ATOM 667 C C . PRO A 1 89 ? -79.020 24.828 4.924 1.00 30.44 85 PRO A C 1
ATOM 668 O O . PRO A 1 89 ? -79.621 23.791 4.655 1.00 30.20 85 PRO A O 1
ATOM 672 N N . ILE A 1 90 ? -78.761 25.798 4.057 1.00 28.57 86 ILE A N 1
ATOM 673 C CA . ILE A 1 90 ? -79.203 25.774 2.661 1.00 29.39 86 ILE A CA 1
ATOM 674 C C . ILE A 1 90 ? -77.974 25.945 1.761 1.00 29.13 86 ILE A C 1
ATOM 675 O O . ILE A 1 90 ? -77.035 26.663 2.051 1.00 30.23 86 ILE A O 1
ATOM 680 N N . SER A 1 91 ? -78.020 25.275 0.633 1.00 29.90 87 SER A N 1
ATOM 681 C CA . SER A 1 91 ? -77.013 25.361 -0.369 1.00 30.75 87 SER A CA 1
ATOM 682 C C . SER A 1 91 ? -77.711 25.864 -1.627 1.00 30.88 87 SER A C 1
ATOM 683 O O . SER A 1 91 ? -78.783 25.357 -1.904 1.00 30.67 87 SER A O 1
ATOM 686 N N . ILE A 1 92 ? -77.118 26.764 -2.407 1.00 28.28 88 ILE A N 1
ATOM 687 C CA . ILE A 1 92 ? -77.830 27.196 -3.599 1.00 27.14 88 ILE A CA 1
ATOM 688 C C . ILE A 1 92 ? -77.103 26.585 -4.799 1.00 27.09 88 ILE A C 1
ATOM 689 O O . ILE A 1 92 ? -75.941 26.827 -5.038 1.00 25.45 88 ILE A O 1
ATOM 694 N N . ASP A 1 93 ? -77.831 25.779 -5.538 1.00 30.46 89 ASP A N 1
ATOM 695 C CA . ASP A 1 93 ? -77.273 25.085 -6.651 1.00 32.95 89 ASP A CA 1
ATOM 696 C C . ASP A 1 93 ? -77.353 26.054 -7.826 1.00 28.84 89 ASP A C 1
ATOM 697 O O . ASP A 1 93 ? -78.336 26.056 -8.530 1.00 29.84 89 ASP A O 1
ATOM 702 N N . THR A 1 94 ? -76.339 26.859 -8.026 1.00 28.72 90 THR A N 1
ATOM 703 C CA . THR A 1 94 ? -76.342 27.765 -9.181 1.00 30.91 90 THR A CA 1
ATOM 704 C C . THR A 1 94 ? -74.893 27.967 -9.636 1.00 29.85 90 THR A C 1
ATOM 705 O O . THR A 1 94 ? -74.002 27.979 -8.789 1.00 29.39 90 THR A O 1
ATOM 709 N N . TYR A 1 95 ? -74.677 28.162 -10.935 1.00 28.45 91 TYR A N 1
ATOM 710 C CA . TYR A 1 95 ? -73.388 28.597 -11.412 1.00 30.84 91 TYR A CA 1
ATOM 711 C C . TYR A 1 95 ? -73.411 30.092 -11.748 1.00 33.65 91 TYR A C 1
ATOM 712 O O . TYR A 1 95 ? -72.422 30.608 -12.284 1.00 32.64 91 TYR A O 1
ATOM 721 N N . LYS A 1 96 ? -74.505 30.791 -11.444 1.00 33.25 92 LYS A N 1
ATOM 722 C CA . LYS A 1 96 ? -74.584 32.226 -11.757 1.00 31.99 92 LYS A CA 1
ATOM 723 C C . LYS A 1 96 ? -74.326 33.060 -10.498 1.00 30.85 92 LYS A C 1
ATOM 724 O O . LYS A 1 96 ? -74.974 32.902 -9.470 1.00 31.28 92 LYS A O 1
ATOM 730 N N . ALA A 1 97 ? -73.383 33.987 -10.630 1.00 29.46 93 ALA A N 1
ATOM 731 C CA . ALA A 1 97 ? -72.905 34.810 -9.528 1.00 29.42 93 ALA A CA 1
ATOM 732 C C . ALA A 1 97 ? -74.020 35.712 -8.986 1.00 30.09 93 ALA A C 1
ATOM 733 O O . ALA A 1 97 ? -74.113 35.916 -7.774 1.00 26.03 93 ALA A O 1
ATOM 735 N N . ASP A 1 98 ? -74.893 36.213 -9.850 1.00 29.40 94 ASP A N 1
ATOM 736 C CA . ASP A 1 98 ? -75.990 37.112 -9.393 1.00 34.30 94 ASP A CA 1
ATOM 737 C C . ASP A 1 98 ? -77.054 36.337 -8.611 1.00 36.06 94 ASP A C 1
ATOM 738 O O . ASP A 1 98 ? -77.594 36.857 -7.619 1.00 32.18 94 ASP A O 1
ATOM 743 N N . VAL A 1 99 ? -77.312 35.102 -9.029 1.00 32.91 95 VAL A N 1
ATOM 744 C CA . VAL A 1 99 ? -78.211 34.245 -8.277 1.00 28.54 95 VAL A CA 1
ATOM 745 C C . VAL A 1 99 ? -77.598 33.962 -6.902 1.00 29.67 95 VAL A C 1
ATOM 746 O O . VAL A 1 99 ? -78.264 34.082 -5.858 1.00 30.12 95 VAL A O 1
ATOM 750 N N . ALA A 1 100 ? -76.337 33.563 -6.916 1.00 29.71 96 ALA A N 1
ATOM 751 C CA . ALA A 1 100 ? -75.643 33.248 -5.666 1.00 31.99 96 ALA A CA 1
ATOM 752 C C . ALA A 1 100 ? -75.669 34.424 -4.686 1.00 32.03 96 ALA A C 1
ATOM 753 O O . ALA A 1 100 ? -75.864 34.265 -3.457 1.00 30.19 96 ALA A O 1
ATOM 755 N N . GLU A 1 101 ? -75.373 35.590 -5.242 1.00 30.36 97 GLU A N 1
ATOM 756 C CA . GLU A 1 101 ? -75.359 36.819 -4.450 1.00 35.72 97 GLU A CA 1
ATOM 757 C C . GLU A 1 101 ? -76.683 37.039 -3.714 1.00 30.41 97 GLU A C 1
ATOM 758 O O . GLU A 1 101 ? -76.670 37.285 -2.495 1.00 28.58 97 GLU A O 1
ATOM 764 N N . GLU A 1 102 ? -77.800 37.011 -4.447 1.00 30.66 98 GLU A N 1
ATOM 765 C CA . GLU A 1 102 ? -79.116 37.216 -3.802 1.00 32.66 98 GLU A CA 1
ATOM 766 C C . GLU A 1 102 ? -79.363 36.146 -2.734 1.00 32.38 98 GLU A C 1
ATOM 767 O O . GLU A 1 102 ? -79.842 36.450 -1.622 1.00 29.96 98 GLU A O 1
ATOM 773 N N . ALA A 1 103 ? -79.025 34.904 -3.078 1.00 28.87 99 ALA A N 1
ATOM 774 C CA . ALA A 1 103 ? -79.255 33.791 -2.143 1.00 28.17 99 ALA A CA 1
ATOM 775 C C . ALA A 1 103 ? -78.436 34.035 -0.876 1.00 28.02 99 ALA A C 1
ATOM 776 O O . ALA A 1 103 ? -78.895 33.731 0.248 1.00 27.73 99 ALA A O 1
ATOM 778 N N . LEU A 1 104 ? -77.197 34.493 -1.076 1.00 27.49 100 LEU A N 1
ATOM 779 C CA . LEU A 1 104 ? -76.306 34.653 0.068 1.00 31.74 100 LEU A CA 1
ATOM 780 C C . LEU A 1 104 ? -76.759 35.843 0.922 1.00 34.74 100 LEU A C 1
ATOM 781 O O . LEU A 1 104 ? -76.670 35.793 2.149 1.00 33.95 100 LEU A O 1
ATOM 786 N N . LYS A 1 105 ? -77.272 36.908 0.297 1.00 37.35 101 LYS A N 1
ATOM 787 C CA . LYS A 1 105 ? -77.838 37.992 1.098 1.00 38.26 101 LYS A CA 1
ATOM 788 C C . LYS A 1 105 ? -78.991 37.474 1.962 1.00 35.41 101 LYS A C 1
ATOM 789 O O . LYS A 1 105 ? -79.155 37.927 3.085 1.00 38.78 101 LYS A O 1
ATOM 795 N N . LEU A 1 106 ? -79.781 36.527 1.479 1.00 39.50 102 LEU A N 1
ATOM 796 C CA . LEU A 1 106 ? -80.892 35.972 2.290 1.00 38.21 102 LEU A CA 1
ATOM 797 C C . LEU A 1 106 ? -80.434 34.907 3.291 1.00 38.47 102 LEU A C 1
ATOM 798 O O . LEU A 1 106 ? -81.292 34.347 3.964 1.00 41.35 102 LEU A O 1
ATOM 803 N N . GLY A 1 107 ? -79.145 34.595 3.420 1.00 39.77 103 GLY A N 1
ATOM 804 C CA . GLY A 1 107 ? -78.700 33.699 4.514 1.00 42.01 103 GLY A CA 1
ATOM 805 C C . GLY A 1 107 ? -78.458 32.249 4.092 1.00 43.53 103 GLY A C 1
ATOM 806 O O . GLY A 1 107 ? -78.198 31.392 4.918 1.00 34.92 103 GLY A O 1
ATOM 807 N N . VAL A 1 108 ? -78.519 31.935 2.806 1.00 33.30 104 VAL A N 1
ATOM 808 C CA . VAL A 1 108 ? -77.953 30.683 2.317 1.00 35.57 104 VAL A CA 1
ATOM 809 C C . VAL A 1 108 ? -76.502 30.536 2.794 1.00 34.08 104 VAL A C 1
ATOM 810 O O . VAL A 1 108 ? -75.756 31.501 2.799 1.00 37.12 104 VAL A O 1
ATOM 814 N N . THR A 1 109 ? -76.077 29.310 3.095 1.00 34.16 105 THR A N 1
ATOM 815 C CA . THR A 1 109 ? -74.749 29.019 3.655 1.00 32.15 105 THR A CA 1
ATOM 816 C C . THR A 1 109 ? -73.708 28.662 2.588 1.00 29.50 105 THR A C 1
ATOM 817 O O . THR A 1 109 ? -72.564 29.000 2.758 1.00 30.76 105 THR A O 1
ATOM 821 N N . MET A 1 110 ? -74.068 27.986 1.509 1.00 29.75 106 MET A N 1
ATOM 822 C CA . MET A 1 110 ? -73.070 27.424 0.614 1.00 28.94 106 MET A CA 1
ATOM 823 C C . MET A 1 110 ? -73.532 27.653 -0.829 1.00 25.98 106 MET A C 1
ATOM 824 O O . MET A 1 110 ? -74.713 27.623 -1.094 1.00 26.18 106 MET A O 1
ATOM 829 N N . VAL A 1 111 ? -72.606 27.928 -1.730 1.00 25.81 107 VAL A N 1
ATOM 830 C CA . VAL A 1 111 ? -72.914 27.947 -3.134 1.00 25.25 107 VAL A CA 1
ATOM 831 C C . VAL A 1 111 ? -72.402 26.614 -3.681 1.00 26.66 107 VAL A C 1
ATOM 832 O O . VAL A 1 111 ? -71.247 26.275 -3.553 1.00 28.71 107 VAL A O 1
ATOM 836 N N . ASN A 1 112 ? -73.287 25.901 -4.331 1.00 30.67 108 ASN A N 1
ATOM 837 C CA . ASN A 1 112 ? -72.977 24.704 -5.004 1.00 27.96 108 ASN A CA 1
ATOM 838 C C . ASN A 1 112 ? -72.825 25.014 -6.496 1.00 26.84 108 ASN A C 1
ATOM 839 O O . ASN A 1 112 ? -73.814 25.006 -7.227 1.00 28.65 108 ASN A O 1
ATOM 844 N N . ASP A 1 113 ? -71.597 25.162 -6.961 1.00 26.86 109 ASP A N 1
ATOM 845 C CA . ASP A 1 113 ? -71.370 25.577 -8.357 1.00 28.38 109 ASP A CA 1
ATOM 846 C C . ASP A 1 113 ? -70.963 24.389 -9.229 1.00 27.42 109 ASP A C 1
ATOM 847 O O . ASP A 1 113 ? -69.821 23.967 -9.171 1.00 25.67 109 ASP A O 1
ATOM 852 N N . VAL A 1 114 ? -71.841 23.961 -10.124 1.00 30.33 110 VAL A N 1
ATOM 853 C CA . VAL A 1 114 ? -71.570 22.808 -10.987 1.00 32.17 110 VAL A CA 1
ATOM 854 C C . VAL A 1 114 ? -70.653 23.177 -12.153 1.00 32.21 110 VAL A C 1
ATOM 855 O O . VAL A 1 114 ? -70.440 22.317 -13.007 1.00 32.89 110 VAL A O 1
ATOM 859 N N . TRP A 1 115 ? -70.127 24.392 -12.196 1.00 29.65 111 TRP A N 1
ATOM 860 C CA . TRP A 1 115 ? -69.032 24.723 -13.130 1.00 30.87 111 TRP A CA 1
ATOM 861 C C . TRP A 1 115 ? -67.756 25.120 -12.384 1.00 30.41 111 TRP A C 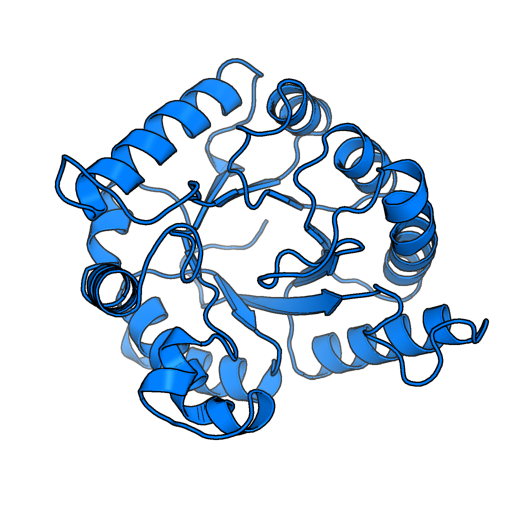1
ATOM 862 O O . TRP A 1 115 ? -66.765 25.490 -12.987 1.00 32.22 111 TRP A O 1
ATOM 873 N N . GLY A 1 116 ? -67.751 25.002 -11.063 1.00 30.92 112 GLY A N 1
ATOM 874 C CA . GLY A 1 116 ? -66.498 25.087 -10.332 1.00 32.04 112 GLY A CA 1
ATOM 875 C C . GLY A 1 116 ? -65.796 26.422 -10.541 1.00 31.85 112 GLY A C 1
ATOM 876 O O . GLY A 1 116 ? -64.569 26.476 -10.655 1.00 30.29 112 GLY A O 1
ATOM 877 N N . LEU A 1 117 ? -66.623 27.466 -10.542 1.00 29.41 113 LEU A N 1
ATOM 878 C CA . LEU A 1 117 ? -66.279 28.858 -10.587 1.00 29.42 113 LEU A CA 1
ATOM 879 C C . LEU A 1 117 ? -65.911 29.242 -12.024 1.00 27.69 113 LEU A C 1
ATOM 880 O O . LEU A 1 117 ? -65.459 30.336 -12.191 1.00 31.25 113 LEU A O 1
ATOM 885 N N . ARG A 1 118 ? -66.098 28.395 -13.016 1.00 28.52 114 ARG A N 1
ATOM 886 C CA . ARG A 1 118 ? -65.595 28.736 -14.364 1.00 29.88 114 ARG A CA 1
ATOM 887 C C . ARG A 1 118 ? -66.666 29.372 -15.250 1.00 29.49 114 ARG A C 1
ATOM 888 O O . ARG A 1 118 ? -66.333 29.789 -16.339 1.00 35.64 114 ARG A O 1
ATOM 896 N N . LYS A 1 119 ? -67.946 29.338 -14.925 1.00 33.08 115 LYS A N 1
ATOM 897 C CA . LYS A 1 119 ? -68.912 29.806 -15.893 1.00 36.12 115 LYS A CA 1
ATOM 898 C C . LYS A 1 119 ? -69.192 31.285 -15.646 1.00 36.59 115 LYS A C 1
ATOM 899 O O . LYS A 1 119 ? -69.580 31.948 -16.555 1.00 42.46 115 LYS A O 1
ATOM 905 N N . ASP A 1 120 ? -68.997 31.782 -14.443 1.00 35.37 116 ASP A N 1
ATOM 906 C CA . ASP A 1 120 ? -69.259 33.155 -14.180 1.00 35.45 116 ASP A CA 1
ATOM 907 C C . ASP A 1 120 ? -68.019 33.756 -13.515 1.00 35.61 116 ASP A C 1
ATOM 908 O O . ASP A 1 120 ? -67.700 33.413 -12.353 1.00 35.79 116 ASP A O 1
ATOM 913 N N . LYS A 1 121 ? -67.383 34.705 -14.208 1.00 36.12 117 LYS A N 1
ATOM 914 C CA . LYS A 1 121 ? -66.141 35.298 -13.705 1.00 38.49 117 LYS A CA 1
ATOM 915 C C . LYS A 1 121 ? -66.400 36.005 -12.368 1.00 33.98 117 LYS A C 1
ATOM 916 O O . LYS A 1 121 ? -65.445 36.166 -11.609 1.00 33.25 117 LYS A O 1
ATOM 922 N N . ASN A 1 122 ? -67.646 36.362 -12.023 1.00 30.37 118 ASN A N 1
ATOM 923 C CA . ASN A 1 122 ? -67.870 37.036 -10.727 1.00 31.20 118 ASN A CA 1
ATOM 924 C C . ASN A 1 122 ? -68.088 36.077 -9.550 1.00 30.98 118 ASN A C 1
ATOM 925 O O . ASN A 1 122 ? -68.188 36.562 -8.381 1.00 26.24 118 ASN A O 1
ATOM 930 N N . MET A 1 123 ? -68.146 34.768 -9.822 1.00 32.04 119 MET A N 1
ATOM 931 C CA . MET A 1 123 ? -68.639 33.844 -8.803 1.00 31.70 119 MET A CA 1
ATOM 932 C C . MET A 1 123 ? -67.661 33.811 -7.631 1.00 29.57 119 MET A C 1
ATOM 933 O O . MET A 1 123 ? -68.092 33.862 -6.500 1.00 30.07 119 MET A O 1
ATOM 938 N N . ALA A 1 124 ? -66.361 33.723 -7.918 1.00 32.28 120 ALA A N 1
ATOM 939 C CA . ALA A 1 124 ? -65.367 33.663 -6.873 1.00 32.30 120 ALA A CA 1
ATOM 940 C C . ALA A 1 124 ? -65.470 34.882 -5.963 1.00 31.74 120 ALA A C 1
ATOM 941 O O . ALA A 1 124 ? -65.370 34.701 -4.741 1.00 33.63 120 ALA A O 1
ATOM 943 N N . SER A 1 125 ? -65.644 36.095 -6.506 1.00 37.15 121 SER A N 1
ATOM 944 C CA . SER A 1 125 ? -65.607 37.278 -5.605 1.00 40.02 121 SER A CA 1
ATOM 945 C C . SER A 1 125 ? -66.915 37.377 -4.816 1.00 30.24 121 SER A C 1
ATOM 946 O O . SER A 1 125 ? -66.912 37.812 -3.651 1.00 30.67 121 SER A O 1
ATOM 949 N N . VAL A 1 126 ? -68.010 36.894 -5.397 1.00 28.51 122 VAL A N 1
ATOM 950 C CA . VAL A 1 126 ? -69.260 36.796 -4.608 1.00 28.71 122 VAL A CA 1
ATOM 951 C C . VAL A 1 126 ? -69.050 35.873 -3.406 1.00 32.28 122 VAL A C 1
ATOM 952 O O . VAL A 1 126 ? -69.419 36.209 -2.267 1.00 28.56 122 VAL A O 1
ATOM 956 N N . ILE A 1 127 ? -68.377 34.744 -3.619 1.00 33.74 123 ILE A N 1
ATOM 957 C CA . ILE A 1 127 ? -68.220 33.790 -2.503 1.00 33.87 123 ILE A CA 1
ATOM 958 C C . ILE A 1 127 ? -67.369 34.418 -1.400 1.00 31.46 123 ILE A C 1
ATOM 959 O O . ILE A 1 127 ? -67.675 34.280 -0.191 1.00 28.43 123 ILE A O 1
ATOM 964 N N . GLY A 1 128 ? -66.287 35.067 -1.852 1.00 35.69 124 GLY A N 1
ATOM 965 C CA . GLY A 1 128 ? -65.361 35.767 -0.944 1.00 33.65 124 GLY A CA 1
ATOM 966 C C . GLY A 1 128 ? -66.072 36.868 -0.174 1.00 35.40 124 GLY A C 1
ATOM 967 O O . GLY A 1 128 ? -65.984 36.945 1.058 1.00 35.01 124 GLY A O 1
ATOM 968 N N . LYS A 1 129 ? -66.813 37.671 -0.930 1.00 31.67 125 LYS A N 1
ATOM 969 C CA . LYS A 1 129 ? -67.557 38.808 -0.401 1.00 37.49 125 LYS A CA 1
ATOM 970 C C . LYS A 1 129 ? -68.482 38.394 0.750 1.00 39.13 125 LYS A C 1
ATOM 971 O O . LYS A 1 129 ? -68.592 39.153 1.695 1.00 36.67 125 LYS A O 1
ATOM 977 N N . TYR A 1 130 ? -69.162 37.236 0.671 1.00 36.49 126 TYR A N 1
ATOM 978 C CA . TYR A 1 130 ? -70.105 36.886 1.718 1.00 34.44 126 TYR A CA 1
ATOM 979 C C . TYR A 1 130 ? -69.461 35.891 2.679 1.00 35.03 126 TYR A C 1
ATOM 980 O O . TYR A 1 130 ? -70.115 35.419 3.592 1.00 34.32 126 TYR A O 1
ATOM 989 N N . ASP A 1 131 ? -68.201 35.546 2.466 1.00 39.04 127 ASP A N 1
ATOM 990 C CA . ASP A 1 131 ? -67.585 34.537 3.299 1.00 41.94 127 ASP A CA 1
ATOM 991 C C . ASP A 1 131 ? -68.372 33.236 3.209 1.00 38.84 127 ASP A C 1
ATOM 992 O O . ASP A 1 131 ? -68.613 32.572 4.212 1.00 35.83 127 ASP A O 1
ATOM 997 N N . ALA A 1 132 ? -68.784 32.882 2.008 1.00 38.36 128 ALA A N 1
ATOM 998 C CA . ALA A 1 132 ? -69.636 31.702 1.881 1.00 34.59 128 ALA A CA 1
ATOM 999 C C . ALA A 1 132 ? -68.776 30.429 1.808 1.00 36.34 128 ALA A C 1
ATOM 1000 O O . ALA A 1 132 ? -67.576 30.450 1.485 1.00 31.18 128 ALA A O 1
ATOM 1002 N N . GLU A 1 133 ? -69.434 29.296 2.033 1.00 37.22 129 GLU A N 1
ATOM 1003 C CA . GLU A 1 133 ? -68.874 28.008 1.680 1.00 34.86 129 GLU A CA 1
ATOM 1004 C C . GLU A 1 133 ? -69.170 27.795 0.201 1.00 30.23 129 GLU A C 1
ATOM 1005 O O . GLU A 1 133 ? -70.151 28.340 -0.290 1.00 30.17 129 GLU A O 1
ATOM 1011 N N . VAL A 1 134 ? -68.291 27.063 -0.458 1.00 28.55 130 VAL A N 1
ATOM 1012 C CA . VAL A 1 134 ? -68.514 26.724 -1.845 1.00 29.96 130 VAL A CA 1
ATOM 1013 C C . VAL A 1 134 ? -68.148 25.253 -2.090 1.00 30.79 130 VAL A C 1
ATOM 1014 O O . VAL A 1 134 ? -67.134 24.727 -1.614 1.00 31.84 130 VAL A O 1
ATOM 1018 N N . CYS A 1 135 ? -68.982 24.627 -2.908 1.00 30.41 131 CYS A N 1
ATOM 1019 C CA . CYS A 1 135 ? -68.655 23.388 -3.508 1.00 30.68 131 CYS A CA 1
ATOM 1020 C C . CYS A 1 135 ? -68.197 23.657 -4.938 1.00 29.14 131 CYS A C 1
ATOM 1021 O O . CYS A 1 135 ? -68.972 24.087 -5.779 1.00 28.03 131 CYS A O 1
ATOM 1024 N N . ILE A 1 136 ? -66.961 23.264 -5.189 1.00 30.36 132 ILE A N 1
ATOM 1025 C CA . ILE A 1 136 ? -66.352 23.377 -6.494 1.00 28.87 132 ILE A CA 1
ATOM 1026 C C . ILE A 1 136 ? -66.420 22.016 -7.174 1.00 28.16 132 ILE A C 1
ATOM 1027 O O . ILE A 1 136 ? -65.687 21.106 -6.824 1.00 29.84 132 ILE A O 1
ATOM 1032 N N . MET A 1 137 ? -67.245 21.932 -8.189 1.00 26.55 133 MET A N 1
ATOM 1033 C CA . MET A 1 137 ? -67.465 20.701 -8.853 1.00 28.65 133 MET A CA 1
ATOM 1034 C C . MET A 1 137 ? -66.731 20.697 -10.199 1.00 31.65 133 MET A C 1
ATOM 1035 O O . MET A 1 137 ? -66.751 21.692 -10.892 1.00 29.13 133 MET A O 1
ATOM 1040 N N . HIS A 1 138 ? -66.117 19.570 -10.534 1.00 29.52 134 HIS A N 1
ATOM 1041 C CA . HIS A 1 138 ? -65.455 19.374 -11.812 1.00 28.80 134 HIS A CA 1
ATOM 1042 C C . HIS A 1 138 ? -66.508 19.245 -12.910 1.00 28.29 134 HIS A C 1
ATOM 1043 O O . HIS A 1 138 ? -67.452 18.469 -12.763 1.00 28.91 134 HIS A O 1
ATOM 1050 N N . ASN A 1 139 ? -66.303 19.895 -14.054 1.00 28.10 135 ASN A N 1
ATOM 1051 C CA . ASN A 1 139 ? -67.263 19.783 -15.164 1.00 26.86 135 ASN A CA 1
ATOM 1052 C C . ASN A 1 139 ? -66.537 20.169 -16.449 1.00 26.80 135 ASN A C 1
ATOM 1053 O O . ASN A 1 139 ? -65.601 20.923 -16.370 1.00 27.56 135 ASN A O 1
ATOM 1058 N N . GLN A 1 140 ? -66.974 19.675 -17.596 1.00 28.77 136 GLN A N 1
ATOM 1059 C CA . GLN A 1 140 ? -66.444 20.123 -18.862 1.00 29.13 136 GLN A CA 1
ATOM 1060 C C . GLN A 1 140 ? -67.460 19.734 -19.935 1.00 34.04 136 GLN A C 1
ATOM 1061 O O . GLN A 1 140 ? -68.362 18.895 -19.694 1.00 32.65 136 GLN A O 1
ATOM 1067 N N . ASP A 1 141 ? -67.312 20.305 -21.120 1.00 33.26 137 ASP A N 1
ATOM 1068 C CA . ASP A 1 141 ? -68.178 19.795 -22.191 1.00 38.74 137 ASP A CA 1
ATOM 1069 C C . ASP A 1 141 ? -67.479 18.669 -22.944 1.00 37.58 137 ASP A C 1
ATOM 1070 O O . ASP A 1 141 ? -66.286 18.737 -23.201 1.00 38.97 137 ASP A O 1
ATOM 1075 N N . GLY A 1 142 ? -68.280 17.665 -23.296 1.00 41.70 138 GLY A N 1
ATOM 1076 C CA . GLY A 1 142 ? -67.794 16.445 -23.888 1.00 42.38 138 GLY A CA 1
ATOM 1077 C C . GLY A 1 142 ? -66.931 15.640 -22.929 1.00 43.36 138 GLY A C 1
ATOM 1078 O O . GLY A 1 142 ? -66.686 16.011 -21.758 1.00 36.27 138 GLY A O 1
ATOM 1079 N N . THR A 1 143 ? -66.406 14.564 -23.501 1.00 41.32 139 THR A N 1
ATOM 1080 C CA . THR A 1 143 ? -65.814 13.488 -22.721 1.00 47.05 139 THR A CA 1
ATOM 1081 C 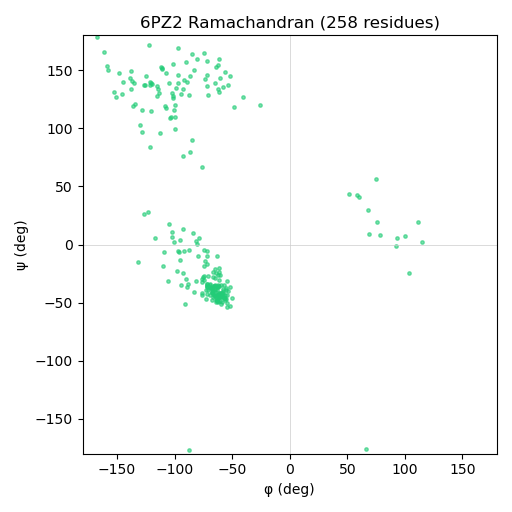C . THR A 1 143 ? -64.359 13.234 -23.128 1.00 47.28 139 THR A C 1
ATOM 1082 O O . THR A 1 143 ? -63.870 12.128 -22.909 1.00 49.06 139 THR A O 1
ATOM 1086 N N . ASN A 1 144 ? -63.641 14.237 -23.628 1.00 49.25 140 ASN A N 1
ATOM 1087 C CA . ASN A 1 144 ? -62.265 13.999 -24.047 1.00 44.66 140 ASN A CA 1
ATOM 1088 C C . ASN A 1 144 ? -61.301 14.460 -22.951 1.00 40.17 140 ASN A C 1
ATOM 1089 O O . ASN A 1 144 ? -61.446 15.502 -22.345 1.00 38.48 140 ASN A O 1
ATOM 1094 N N . TYR A 1 145 ? -60.315 13.622 -22.676 1.00 39.28 141 TYR A N 1
ATOM 1095 C CA . TYR A 1 145 ? -59.299 13.907 -21.676 1.00 42.49 141 TYR A CA 1
ATOM 1096 C C . TYR A 1 145 ? -57.942 13.508 -22.272 1.00 46.78 141 TYR A C 1
ATOM 1097 O O . TYR A 1 145 ? -57.764 12.353 -22.585 1.00 50.45 141 TYR A O 1
ATOM 1106 N N . ASP A 1 146 ? -57.003 14.433 -22.419 1.00 49.43 142 ASP A N 1
ATOM 1107 C CA . ASP A 1 146 ? -55.687 14.133 -22.976 1.00 56.46 142 ASP A CA 1
ATOM 1108 C C . ASP A 1 146 ? -54.782 13.541 -21.900 1.00 52.13 142 ASP A C 1
ATOM 1109 O O . ASP A 1 146 ? -53.889 12.809 -22.244 1.00 68.64 142 ASP A O 1
ATOM 1114 N N . LYS A 1 147 ? -54.954 13.931 -20.648 1.00 53.36 143 LYS A N 1
ATOM 1115 C CA . LYS A 1 147 ? -54.276 13.318 -19.520 1.00 47.50 143 LYS A CA 1
ATOM 1116 C C . LYS A 1 147 ? -55.185 12.285 -18.847 1.00 44.42 143 LYS A C 1
ATOM 1117 O O . LYS A 1 147 ? -56.382 12.235 -19.071 1.00 49.47 143 LYS A O 1
ATOM 1123 N N . ASP A 1 148 ? -54.572 11.523 -17.955 1.00 42.75 144 ASP A N 1
ATOM 1124 C CA . ASP A 1 148 ? -55.263 10.718 -16.968 1.00 44.39 144 ASP A CA 1
ATOM 1125 C C . ASP A 1 148 ? -56.446 11.532 -16.413 1.00 44.49 144 ASP A C 1
ATOM 1126 O O . ASP A 1 148 ? -56.266 12.675 -15.962 1.00 41.38 144 ASP A O 1
ATOM 1131 N N . ILE A 1 149 ? -57.641 10.948 -16.446 1.00 37.66 145 ILE A N 1
ATOM 1132 C CA . ILE A 1 149 ? -58.843 11.630 -15.991 1.00 39.44 145 ILE A CA 1
ATOM 1133 C C . ILE A 1 149 ? -58.685 12.127 -14.548 1.00 38.10 145 ILE A C 1
ATOM 1134 O O . ILE A 1 149 ? -59.080 13.251 -14.269 1.00 38.52 145 ILE A O 1
ATOM 1139 N N . MET A 1 150 ? -58.056 11.391 -13.647 1.00 34.68 146 MET A N 1
ATOM 1140 C CA . MET A 1 150 ? -57.980 11.904 -12.272 1.00 31.80 146 MET A CA 1
ATOM 1141 C C . MET A 1 150 ? -56.957 13.040 -12.171 1.00 38.61 146 MET A C 1
ATOM 1142 O O . MET A 1 150 ? -57.096 13.943 -11.318 1.00 39.77 146 MET A O 1
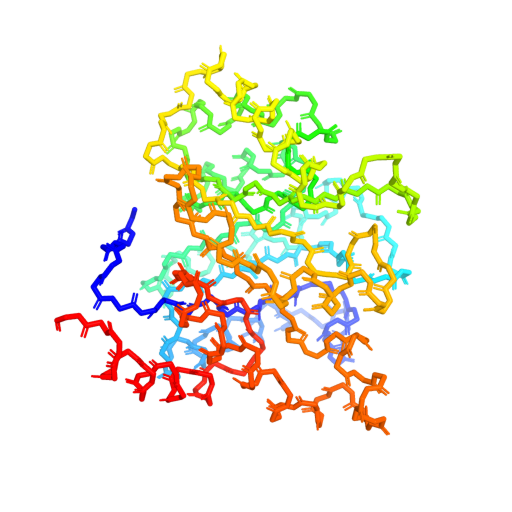ATOM 1147 N N . GLU A 1 151 ? -55.916 13.001 -13.009 1.00 40.78 147 GLU A N 1
ATOM 1148 C CA . GLU A 1 151 ? -54.951 14.106 -13.056 1.00 43.21 147 GLU A CA 1
ATOM 1149 C C . GLU A 1 151 ? -55.677 15.355 -13.586 1.00 36.97 147 GLU A C 1
ATOM 1150 O O . GLU A 1 151 ? -55.440 16.414 -13.019 1.00 32.20 147 GLU A O 1
ATOM 1156 N N . SER A 1 152 ? -56.518 15.252 -14.632 1.00 33.13 148 SER A N 1
ATOM 1157 C CA . SER A 1 152 ? -57.234 16.423 -15.158 1.00 37.57 148 SER A CA 1
ATOM 1158 C C . SER A 1 152 ? -58.122 17.026 -14.068 1.00 35.68 148 SER A C 1
ATOM 1159 O O . SER A 1 152 ? -58.147 18.239 -13.923 1.00 34.92 148 SER A O 1
ATOM 1162 N N . ILE A 1 153 ? -58.825 16.166 -13.338 1.00 32.32 149 ILE A N 1
ATOM 1163 C CA . ILE A 1 153 ? -59.774 16.625 -12.354 1.00 32.55 149 ILE A CA 1
ATOM 1164 C C . ILE A 1 153 ? -58.995 17.385 -11.284 1.00 31.25 149 ILE A C 1
ATOM 1165 O O . ILE A 1 153 ? -59.387 18.494 -10.887 1.00 34.75 149 ILE A O 1
ATOM 1170 N N . LYS A 1 154 ? -57.870 16.834 -10.884 1.00 34.01 150 LYS A N 1
ATOM 1171 C CA . LYS A 1 154 ? -57.099 17.495 -9.831 1.00 38.29 150 LYS A CA 1
ATOM 1172 C C . LYS A 1 154 ? -56.513 18.826 -10.324 1.00 37.14 150 LYS A C 1
ATOM 1173 O O . LYS A 1 154 ? -56.430 19.785 -9.545 1.00 34.53 150 LYS A O 1
ATOM 1179 N N . ASP A 1 155 ? -56.078 18.871 -11.576 1.00 30.89 151 ASP A N 1
ATOM 1180 C CA . ASP A 1 155 ? -55.544 20.106 -12.171 1.00 35.78 151 ASP A CA 1
ATOM 1181 C C . ASP A 1 155 ? -56.631 21.197 -12.155 1.00 36.61 151 ASP A C 1
ATOM 1182 O O . ASP A 1 155 ? -56.386 22.368 -11.805 1.00 35.56 151 ASP A O 1
ATOM 1187 N N . PHE A 1 156 ? -57.838 20.787 -12.554 1.00 34.46 152 PHE A N 1
ATOM 1188 C CA . PHE A 1 156 ? -58.992 21.659 -12.600 1.00 32.16 152 PHE A CA 1
ATOM 1189 C C . PHE A 1 156 ? -59.279 22.203 -11.200 1.00 34.48 152 PHE A C 1
ATOM 1190 O O . PHE A 1 156 ? -59.467 23.403 -11.048 1.00 34.52 152 PHE A O 1
ATOM 1198 N N . PHE A 1 157 ? -59.241 21.341 -10.188 1.00 31.31 153 PHE A N 1
ATOM 1199 C CA . PHE A 1 157 ? -59.478 21.830 -8.837 1.00 36.47 153 PHE A CA 1
ATOM 1200 C C . PHE A 1 157 ? -58.418 22.852 -8.420 1.00 34.85 153 PHE A C 1
ATOM 1201 O O . PHE A 1 157 ? -58.730 23.791 -7.704 1.00 34.30 153 PHE A O 1
ATOM 1209 N N . LYS A 1 158 ? -57.176 22.643 -8.833 1.00 38.08 154 LYS A N 1
ATOM 1210 C CA . LYS A 1 158 ? -56.092 23.506 -8.422 1.00 42.04 154 LYS A CA 1
ATOM 1211 C C . LYS A 1 158 ? -56.321 24.912 -8.969 1.00 35.55 154 LYS A C 1
ATOM 1212 O O . LYS A 1 158 ? -56.156 25.896 -8.269 1.00 32.16 154 LYS A O 1
ATOM 1218 N N . VAL A 1 159 ? -56.696 24.978 -10.229 1.00 33.03 155 VAL A N 1
ATOM 1219 C CA . VAL A 1 159 ? -56.976 26.264 -10.842 1.00 36.07 155 VAL A CA 1
ATOM 1220 C C . VAL A 1 159 ? -58.177 26.954 -10.168 1.00 36.83 155 VAL A C 1
ATOM 1221 O O . VAL A 1 159 ? -58.119 28.147 -9.887 1.00 37.07 155 VAL A O 1
ATOM 1225 N N . SER A 1 160 ? -59.282 26.237 -9.966 1.00 34.07 156 SER A N 1
ATOM 1226 C CA . SER A 1 160 ? -60.481 26.801 -9.333 1.00 30.31 156 SER A CA 1
ATOM 1227 C C . SER A 1 160 ? -60.152 27.224 -7.899 1.00 28.62 156 SER A C 1
ATOM 1228 O O . SER A 1 160 ? -60.642 28.244 -7.440 1.00 28.67 156 SER A O 1
ATOM 1231 N N . ILE A 1 161 ? -59.307 26.477 -7.211 1.00 30.88 157 ILE A N 1
ATOM 1232 C CA . ILE A 1 161 ? -58.986 26.827 -5.821 1.00 32.66 157 ILE A CA 1
ATOM 1233 C C . ILE A 1 161 ? -58.170 28.128 -5.823 1.00 34.68 157 ILE A C 1
ATOM 1234 O O . ILE A 1 161 ? -58.333 28.981 -4.952 1.00 35.65 157 ILE A O 1
ATOM 1239 N N . GLU A 1 162 ? -57.290 28.285 -6.805 1.00 37.30 158 GLU A N 1
ATOM 1240 C CA . GLU A 1 162 ? -56.488 29.510 -6.889 1.00 42.46 158 GLU A CA 1
ATOM 1241 C C . GLU A 1 162 ? -57.371 30.719 -7.229 1.00 36.23 158 GLU A C 1
ATOM 1242 O O . GLU A 1 162 ? -57.181 31.782 -6.613 1.00 33.88 158 GLU A O 1
ATOM 1248 N N . MET A 1 163 ? -58.331 30.559 -8.146 1.00 34.80 159 MET A N 1
ATOM 1249 C CA . MET A 1 163 ? -59.344 31.592 -8.397 1.00 32.45 159 MET A CA 1
ATOM 1250 C C . MET A 1 163 ? -60.037 31.958 -7.082 1.00 33.88 159 MET A C 1
ATOM 1251 O O . MET A 1 163 ? -60.091 33.123 -6.679 1.00 30.55 159 MET A O 1
ATOM 1256 N N . ALA A 1 164 ? -60.494 30.962 -6.356 1.00 32.66 160 ALA A N 1
ATOM 1257 C CA . ALA A 1 164 ? -61.158 31.274 -5.102 1.00 34.25 160 ALA A CA 1
ATOM 1258 C C . ALA A 1 164 ? -60.213 32.057 -4.187 1.00 32.62 160 ALA A C 1
ATOM 1259 O O . ALA A 1 164 ? -60.574 33.058 -3.558 1.00 32.97 160 ALA A O 1
ATOM 1261 N N . MET A 1 165 ? -58.987 31.614 -4.091 1.00 36.45 161 MET A N 1
ATOM 1262 C CA . MET A 1 165 ? -58.096 32.286 -3.137 1.00 43.43 161 MET A CA 1
ATOM 1263 C C . MET A 1 165 ? -57.723 33.717 -3.561 1.00 38.64 161 MET A C 1
ATOM 1264 O O . MET A 1 165 ? -57.570 34.594 -2.711 1.00 32.79 161 MET A O 1
ATOM 1269 N N . SER A 1 166 ? -57.600 33.956 -4.860 1.00 33.27 162 SER A N 1
ATOM 1270 C CA A SER A 1 166 ? -57.267 35.283 -5.336 0.50 34.29 162 SER A CA 1
ATOM 1271 C CA B SER A 1 166 ? -57.308 35.271 -5.403 0.50 34.95 162 SER A CA 1
ATOM 1272 C C . SER A 1 166 ? -58.374 36.266 -4.949 1.00 36.80 162 SER A C 1
ATOM 1273 O O . SER A 1 166 ? -58.116 37.468 -4.923 1.00 42.27 162 SER A O 1
ATOM 1278 N N . CYS A 1 167 ? -59.575 35.760 -4.643 1.00 33.78 163 CYS A N 1
ATOM 1279 C CA . CYS A 1 167 ? -60.679 36.617 -4.257 1.00 29.84 163 CYS A CA 1
ATOM 1280 C C . CYS A 1 167 ? -60.915 36.517 -2.753 1.00 27.59 163 CYS A C 1
ATOM 1281 O O . CYS A 1 167 ? -61.959 36.974 -2.260 1.00 31.68 163 CYS A O 1
ATOM 1284 N N . GLY A 1 168 ? -59.923 36.014 -2.044 1.00 30.47 164 GLY A N 1
ATOM 1285 C CA . GLY A 1 168 ? -59.994 36.007 -0.550 1.00 34.92 164 GLY A CA 1
ATOM 1286 C C . GLY A 1 168 ? -60.920 34.961 0.059 1.00 37.28 164 GLY A C 1
ATOM 1287 O O . GLY A 1 168 ? -61.257 35.069 1.250 1.00 41.92 164 GLY A O 1
ATOM 1288 N N . VAL A 1 169 ? -61.278 33.908 -0.690 1.00 37.33 165 VAL A N 1
ATOM 1289 C CA . VAL A 1 169 ? -62.017 32.789 -0.108 1.00 34.97 165 VAL A CA 1
ATOM 1290 C C . VAL A 1 169 ? -61.087 32.005 0.826 1.00 33.09 165 VAL A C 1
ATOM 1291 O O . VAL A 1 169 ? -60.005 31.608 0.459 1.00 34.09 165 VAL A O 1
ATOM 1295 N N . LYS A 1 170 ? -61.488 31.749 2.051 1.00 38.73 166 LYS A N 1
ATOM 1296 C CA . LYS A 1 170 ? -60.644 30.920 2.922 1.00 43.05 166 LYS A CA 1
ATOM 1297 C C . LYS A 1 170 ? -60.662 29.442 2.481 1.00 44.65 166 LYS A C 1
ATOM 1298 O O . LYS A 1 170 ? -61.669 28.890 2.008 1.00 38.01 166 LYS A O 1
ATOM 1304 N N . LYS A 1 171 ? -59.526 28.781 2.658 1.00 43.31 167 LYS A N 1
ATOM 1305 C CA . LYS A 1 171 ? -59.348 27.369 2.302 1.00 42.57 167 LYS A CA 1
ATOM 1306 C C . LYS A 1 171 ? -60.374 26.495 3.025 1.00 36.41 167 LYS A C 1
ATOM 1307 O O . LYS A 1 171 ? -60.901 25.574 2.445 1.00 33.54 167 LYS A O 1
ATOM 1313 N N . GLU A 1 172 ? -60.727 26.843 4.248 1.00 36.02 168 GLU A N 1
ATOM 1314 C CA . GLU A 1 172 ? -61.616 26.020 5.026 1.00 37.63 168 GLU A CA 1
ATOM 1315 C C . GLU A 1 172 ? -63.044 26.107 4.468 1.00 40.74 168 GLU A C 1
ATOM 1316 O O . GLU A 1 172 ? -63.919 25.410 4.955 1.00 35.79 168 GLU A O 1
ATOM 1322 N N . LYS A 1 173 ? -63.311 26.953 3.474 1.00 36.59 169 LYS A N 1
ATOM 1323 C CA . LYS A 1 173 ? -64.676 27.109 3.015 1.00 34.95 169 LYS A CA 1
ATOM 1324 C C . LYS A 1 173 ? -64.928 26.216 1.803 1.00 30.46 169 LYS A C 1
ATOM 1325 O O . LYS A 1 173 ? -66.045 26.217 1.289 1.00 31.22 169 LYS A O 1
ATOM 1331 N N . ILE A 1 174 ? -63.882 25.578 1.313 1.00 28.62 170 ILE A N 1
ATOM 1332 C CA . ILE A 1 174 ? -63.988 24.862 0.050 1.00 32.30 170 ILE A CA 1
ATOM 1333 C C . ILE A 1 174 ? -64.239 23.361 0.278 1.00 32.30 170 ILE A C 1
ATOM 1334 O O . ILE A 1 174 ? -63.668 22.728 1.178 1.00 37.24 170 ILE A O 1
ATOM 1339 N N . VAL A 1 175 ? -65.131 22.858 -0.563 1.00 28.89 171 VAL A N 1
ATOM 1340 C CA . VAL A 1 175 ? -65.497 21.474 -0.707 1.00 29.04 171 VAL A CA 1
ATOM 1341 C C . VAL A 1 175 ? -65.307 21.130 -2.186 1.00 27.60 171 VAL A C 1
ATOM 1342 O O . VAL A 1 175 ? -65.740 21.920 -3.014 1.00 28.94 171 VAL A O 1
ATOM 1346 N N . LEU A 1 176 ? -64.737 19.968 -2.515 1.00 28.10 172 LEU A N 1
ATOM 1347 C CA . LEU A 1 176 ? -64.572 19.544 -3.910 1.00 29.25 172 LEU A CA 1
ATOM 1348 C C . LEU A 1 176 ? -65.480 18.353 -4.247 1.00 32.64 172 LEU A C 1
ATOM 1349 O O . LEU A 1 176 ? -65.751 17.487 -3.417 1.00 31.63 172 LEU A O 1
ATOM 1354 N N . ASP A 1 177 ? -65.855 18.266 -5.517 1.00 25.69 173 ASP A N 1
ATOM 1355 C CA . ASP A 1 177 ? -66.759 17.279 -5.993 1.00 26.91 173 ASP A CA 1
ATOM 1356 C C . ASP A 1 177 ? -66.328 16.900 -7.412 1.00 31.26 173 ASP A C 1
ATOM 1357 O O . ASP A 1 177 ? -66.146 17.792 -8.234 1.00 29.67 173 ASP A O 1
ATOM 1362 N N . PRO A 1 178 ? -66.194 15.597 -7.693 1.00 31.48 174 PRO A N 1
ATOM 1363 C CA . PRO A 1 178 ? -65.616 15.164 -8.960 1.00 28.97 174 PRO A CA 1
ATOM 1364 C C . PRO A 1 178 ? -66.595 15.223 -10.131 1.00 29.29 174 PRO A C 1
ATOM 1365 O O . PRO A 1 178 ? -66.192 14.997 -11.291 1.00 30.17 174 PRO A O 1
ATOM 1369 N N . GLY A 1 179 ? -67.865 15.451 -9.840 1.00 30.37 175 GLY A N 1
ATOM 1370 C CA . GLY A 1 179 ? -68.796 15.749 -10.932 1.00 28.74 175 GLY A CA 1
ATOM 1371 C C . GLY A 1 179 ? -69.158 14.509 -11.721 1.00 31.43 175 GLY A C 1
ATOM 1372 O O . GLY A 1 179 ? -69.068 14.469 -12.949 1.00 28.64 175 GLY A O 1
ATOM 1373 N N . VAL A 1 180 ? -69.680 13.516 -11.010 1.00 31.98 176 VAL A N 1
ATOM 1374 C CA . VAL A 1 180 ? -70.137 12.299 -11.687 1.00 32.13 176 VAL A CA 1
ATOM 1375 C C . VAL A 1 180 ? -71.251 12.684 -12.663 1.00 28.75 176 VAL A C 1
ATOM 1376 O O . VAL A 1 180 ? -72.203 13.331 -12.298 1.00 27.58 176 VAL A O 1
ATOM 1380 N N . GLY A 1 181 ? -71.151 12.221 -13.900 1.00 31.71 177 GLY A N 1
ATOM 1381 C CA . GLY A 1 181 ? -72.196 12.492 -14.851 1.00 32.54 177 GLY A CA 1
ATOM 1382 C C . GLY A 1 181 ? -71.959 13.756 -15.670 1.00 32.49 177 GLY A C 1
ATOM 1383 O O . GLY A 1 181 ? -72.772 14.065 -16.555 1.00 34.15 177 GLY A O 1
ATOM 1384 N N . PHE A 1 182 ? -70.872 14.470 -15.424 1.00 30.87 178 PHE A N 1
ATOM 1385 C CA . PHE A 1 182 ? -70.631 15.743 -16.098 1.00 30.57 178 PHE A CA 1
ATOM 1386 C C . PHE A 1 182 ? -69.319 15.661 -16.870 1.00 30.89 178 PHE A C 1
ATOM 1387 O O . PHE A 1 182 ? -68.244 15.483 -16.276 1.00 30.89 178 PHE A O 1
ATOM 1395 N N . GLY A 1 183 ? -69.399 15.735 -18.195 1.00 28.13 179 GLY A N 1
ATOM 1396 C CA . GLY A 1 183 ? -68.170 15.676 -18.974 1.00 28.12 179 GLY A CA 1
ATOM 1397 C C . GLY A 1 183 ? -67.475 14.326 -18.925 1.00 30.13 179 GLY A C 1
ATOM 1398 O O . GLY A 1 183 ? -66.241 14.231 -19.062 1.00 34.10 179 GLY A O 1
ATOM 1399 N N . LYS A 1 184 ? -68.271 13.280 -18.756 1.00 33.20 180 LYS A N 1
ATOM 1400 C CA . LYS A 1 184 ? -67.763 11.951 -18.476 1.00 32.59 180 LYS A CA 1
ATOM 1401 C C . LYS A 1 184 ? -68.770 10.936 -18.997 1.00 29.84 180 LYS A C 1
ATOM 1402 O O . LYS A 1 184 ? -69.936 11.020 -18.675 1.00 36.58 180 LYS A O 1
ATOM 1408 N N . ASP A 1 185 ? -68.290 9.948 -19.736 1.00 30.65 181 ASP A N 1
ATOM 1409 C CA . ASP A 1 185 ? -69.129 8.813 -20.122 1.00 33.22 181 ASP A CA 1
ATOM 1410 C C . ASP A 1 185 ? -69.088 7.726 -19.038 1.00 30.86 181 ASP A C 1
ATOM 1411 O O . ASP A 1 185 ? -68.454 7.871 -17.984 1.00 33.13 181 ASP A O 1
ATOM 1416 N N . PHE A 1 186 ? -69.779 6.638 -19.344 1.00 38.70 182 PHE A N 1
ATOM 1417 C CA . PHE A 1 186 ? -70.006 5.542 -18.409 1.00 39.53 182 PHE A CA 1
ATOM 1418 C C . PHE A 1 186 ? -68.684 5.071 -17.800 1.00 38.07 182 PHE A C 1
ATOM 1419 O O . PHE A 1 186 ? -68.497 5.071 -16.578 1.00 32.48 182 PHE A O 1
ATOM 1427 N N . GLU A 1 187 ? -67.748 4.768 -18.676 1.00 38.72 183 GLU A N 1
ATOM 1428 C CA . GLU A 1 187 ? -66.491 4.182 -18.252 1.00 43.34 183 GLU A CA 1
ATOM 1429 C C . GLU A 1 187 ? -65.698 5.173 -17.401 1.00 37.44 183 GLU A C 1
ATOM 1430 O O . GLU A 1 187 ? -64.950 4.786 -16.501 1.00 35.19 183 GLU A O 1
ATOM 1436 N N . GLN A 1 188 ? -65.795 6.444 -17.755 1.00 35.49 184 GLN A N 1
ATOM 1437 C CA . GLN A 1 188 ? -65.030 7.451 -17.046 1.00 33.64 184 GLN A CA 1
ATOM 1438 C C . GLN A 1 188 ? -65.671 7.651 -15.668 1.00 31.59 184 GLN A C 1
ATOM 1439 O O . GLN A 1 188 ? -64.963 7.836 -14.680 1.00 29.39 184 GLN A O 1
ATOM 1445 N N . ASN A 1 189 ? -66.996 7.623 -15.633 1.00 28.84 185 ASN A N 1
ATOM 1446 C CA . ASN A 1 189 ? -67.701 7.771 -14.356 1.00 32.24 185 ASN A CA 1
ATOM 1447 C C . ASN A 1 189 ? -67.322 6.626 -13.407 1.00 32.53 185 ASN A C 1
ATOM 1448 O O . ASN A 1 189 ? -67.018 6.855 -12.206 1.00 32.76 185 ASN A O 1
ATOM 1453 N N . ILE A 1 190 ? -67.323 5.407 -13.957 1.00 30.09 186 ILE A N 1
ATOM 1454 C CA . ILE A 1 190 ? -66.902 4.185 -13.218 1.00 33.62 186 ILE A CA 1
ATOM 1455 C C . ILE A 1 190 ? -65.472 4.344 -12.694 1.00 31.18 186 ILE A C 1
ATOM 1456 O O . ILE A 1 190 ? -65.125 4.100 -11.504 1.00 29.81 186 ILE A O 1
ATOM 1461 N N . GLU A 1 191 ? -64.627 4.830 -13.579 1.00 31.77 187 GLU A N 1
ATOM 1462 C CA . GLU A 1 191 ? -63.235 4.956 -13.227 1.00 31.01 187 GLU A CA 1
ATOM 1463 C C . GLU A 1 191 ? -63.035 5.964 -12.094 1.00 31.46 187 GLU A C 1
ATOM 1464 O O . GLU A 1 191 ? -62.227 5.751 -11.169 1.00 33.93 187 GLU A O 1
ATOM 1470 N N . VAL A 1 192 ? -63.730 7.093 -12.201 1.00 30.50 188 VAL A N 1
ATOM 1471 C CA . VAL A 1 192 ? -63.647 8.133 -11.157 1.00 30.11 188 VAL A CA 1
ATOM 1472 C C . VAL A 1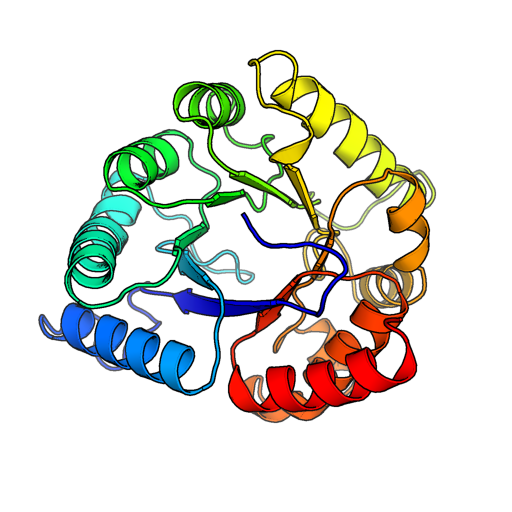 192 ? -64.153 7.588 -9.806 1.00 26.31 188 VAL A C 1
ATOM 1473 O O . VAL A 1 192 ? -63.567 7.873 -8.763 1.00 31.14 188 VAL A O 1
ATOM 1477 N N . LEU A 1 193 ? -65.257 6.858 -9.802 1.00 26.78 189 LEU A N 1
ATOM 1478 C CA . LEU A 1 193 ? -65.789 6.241 -8.587 1.00 31.09 189 LEU A CA 1
ATOM 1479 C C . LEU A 1 193 ? -64.7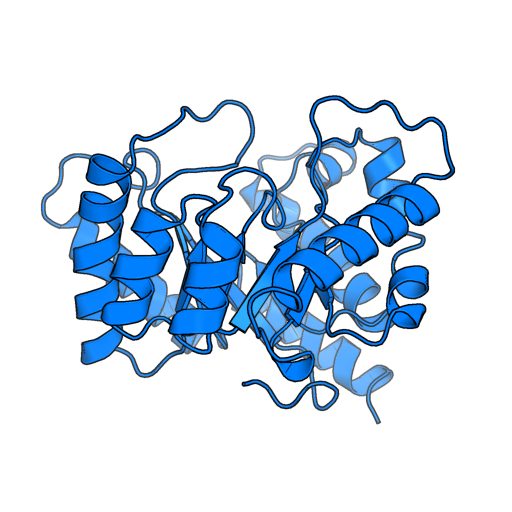66 5.263 -8.004 1.00 32.88 189 LEU A C 1
ATOM 1480 O O . LEU A 1 193 ? -64.489 5.307 -6.793 1.00 33.91 189 LEU A O 1
ATOM 1485 N N . ARG A 1 194 ? -64.161 4.450 -8.873 1.00 33.90 190 ARG A N 1
ATOM 1486 C CA A ARG A 1 194 ? -63.151 3.462 -8.463 0.50 35.39 190 ARG A CA 1
ATOM 1487 C CA B ARG A 1 194 ? -63.163 3.462 -8.425 0.50 35.54 190 ARG A CA 1
ATOM 1488 C C . ARG A 1 194 ? -61.951 4.183 -7.830 1.00 36.09 190 ARG A C 1
ATOM 1489 O O . ARG A 1 194 ? -61.400 3.715 -6.849 1.00 33.98 190 ARG A O 1
ATOM 1504 N N . ARG A 1 195 ? -61.544 5.332 -8.384 1.00 34.78 191 ARG A N 1
ATOM 1505 C CA . ARG A 1 195 ? -60.282 5.981 -7.966 1.00 35.71 191 ARG A CA 1
ATOM 1506 C C . ARG A 1 195 ? -60.531 7.177 -7.032 1.00 30.51 191 ARG A C 1
ATOM 1507 O O . ARG A 1 195 ? -59.613 7.911 -6.702 1.00 35.22 191 ARG A O 1
ATOM 1515 N N . LEU A 1 196 ? -61.752 7.328 -6.552 1.00 29.14 192 LEU A N 1
ATOM 1516 C CA . LEU A 1 196 ? -62.196 8.533 -5.883 1.00 35.04 192 LEU A CA 1
ATOM 1517 C C . LEU A 1 196 ? -61.259 8.856 -4.727 1.00 33.97 192 LEU A C 1
ATOM 1518 O O . LEU A 1 196 ? -61.058 10.037 -4.458 1.00 34.35 192 LEU A O 1
ATOM 1523 N N . ASN A 1 197 ? -60.662 7.858 -4.089 1.00 31.58 193 ASN A N 1
ATOM 1524 C CA . ASN A 1 197 ? -59.825 8.122 -2.901 1.00 36.06 193 ASN A CA 1
ATOM 1525 C C . ASN A 1 197 ? -58.587 8.945 -3.282 1.00 34.86 193 ASN A C 1
ATOM 1526 O O . ASN A 1 197 ? -57.979 9.567 -2.397 1.00 32.42 193 ASN A O 1
ATOM 1531 N N . GLU A 1 198 ? -58.171 8.958 -4.551 1.00 31.40 194 GLU A N 1
ATOM 1532 C CA . GLU A 1 198 ? -56.990 9.768 -4.969 1.00 30.78 194 GLU A CA 1
ATOM 1533 C C . GLU A 1 198 ? -57.263 11.261 -4.700 1.00 34.00 194 GLU A C 1
ATOM 1534 O O . GLU A 1 198 ? -56.327 12.039 -4.528 1.00 33.95 194 GLU A O 1
ATOM 1540 N N . LEU A 1 199 ? -58.528 11.694 -4.624 1.00 32.98 195 LEU A N 1
ATOM 1541 C CA . LEU A 1 199 ? -58.857 13.114 -4.383 1.00 35.48 195 LEU A CA 1
ATOM 1542 C C . LEU A 1 199 ? -58.544 13.506 -2.942 1.00 38.25 195 LEU A C 1
ATOM 1543 O O . LEU A 1 199 ? -58.479 14.707 -2.670 1.00 39.51 195 LEU A O 1
ATOM 1548 N N . LYS A 1 200 ? -58.376 12.537 -2.050 1.00 39.68 196 LYS A N 1
ATOM 1549 C CA . LYS A 1 200 ? -58.080 12.868 -0.650 1.00 42.36 196 LYS A CA 1
ATOM 1550 C C . LYS A 1 200 ? -56.729 13.590 -0.531 1.00 43.19 196 LYS A C 1
ATOM 1551 O O . LYS A 1 200 ? -56.523 14.336 0.411 1.00 44.80 196 LYS A O 1
ATOM 1557 N N . ASP A 1 201 ? -55.815 13.400 -1.480 1.00 50.36 197 ASP A N 1
ATOM 1558 C CA . ASP A 1 201 ? -54.473 14.024 -1.424 1.00 49.59 197 ASP A CA 1
ATOM 1559 C C . ASP A 1 201 ? -54.587 15.550 -1.446 1.00 48.98 197 ASP A C 1
ATOM 1560 O O . ASP A 1 201 ? -53.659 16.197 -0.981 1.00 49.02 197 ASP A O 1
ATOM 1565 N N . LEU A 1 202 ? -55.648 16.134 -2.014 1.00 40.64 198 LEU A N 1
ATOM 1566 C CA . LEU A 1 202 ? -55.702 17.593 -2.110 1.00 36.76 198 LEU A CA 1
ATOM 1567 C C . LEU A 1 202 ? -56.001 18.172 -0.725 1.00 34.20 198 LEU A C 1
ATOM 1568 O O . LEU A 1 202 ? -55.708 19.314 -0.524 1.00 36.38 198 LEU A O 1
ATOM 1573 N N . GLY A 1 203 ? -56.515 17.419 0.237 1.00 35.52 199 GLY A N 1
ATOM 1574 C CA . GLY A 1 203 ? -56.654 17.943 1.606 1.00 32.57 199 GLY A CA 1
ATOM 1575 C C . GLY A 1 203 ? -58.013 18.571 1.883 1.00 35.37 199 GLY A C 1
ATOM 1576 O O . GLY A 1 203 ? -58.207 19.091 2.970 1.00 35.37 199 GLY A O 1
ATOM 1577 N N . TYR A 1 204 ? -58.978 18.505 0.961 1.00 34.48 200 TYR A N 1
ATOM 1578 C CA . TYR A 1 204 ? -60.274 19.223 1.080 1.00 35.65 200 TYR A CA 1
ATOM 1579 C C . TYR A 1 204 ? -61.411 18.217 1.308 1.00 34.22 200 TYR A C 1
ATOM 1580 O O . TYR A 1 204 ? -61.339 17.097 0.811 1.00 33.01 200 TYR A O 1
ATOM 1589 N N . PRO A 1 205 ? -62.486 18.636 1.997 1.00 35.21 201 PRO A N 1
ATOM 1590 C CA . PRO A 1 205 ? -63.700 17.845 2.115 1.00 32.12 201 PRO A CA 1
ATOM 1591 C C . PRO A 1 205 ? -64.249 17.505 0.723 1.00 32.25 201 PRO A C 1
ATOM 1592 O O . PRO A 1 205 ? -64.006 18.255 -0.222 1.00 33.28 201 PRO A O 1
ATOM 1596 N N . ILE A 1 206 ? -64.889 16.342 0.588 1.00 30.09 202 ILE A N 1
ATOM 1597 C CA . ILE A 1 206 ? -65.372 15.884 -0.735 1.00 28.88 202 ILE A CA 1
ATOM 1598 C C . ILE A 1 206 ? -66.881 15.673 -0.667 1.00 27.56 202 ILE A C 1
ATOM 1599 O O . ILE A 1 206 ? -67.407 15.164 0.335 1.00 26.70 202 ILE A O 1
ATOM 1604 N N . LEU A 1 207 ? -67.548 16.083 -1.742 1.00 25.01 203 LEU A N 1
A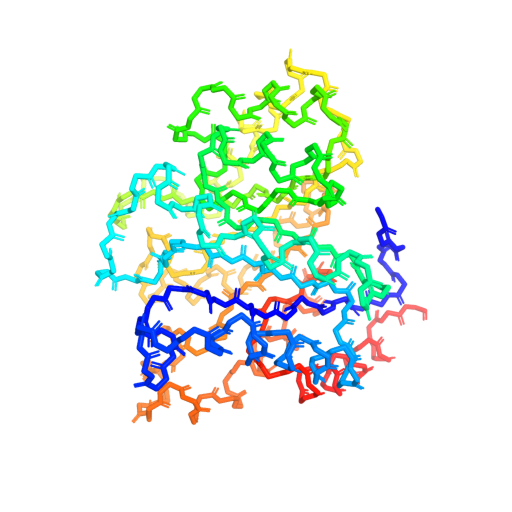TOM 1605 C CA . LEU A 1 207 ? -68.953 15.897 -1.917 1.00 25.19 203 LEU A CA 1
ATOM 1606 C C . LEU A 1 207 ? -69.178 15.045 -3.162 1.00 28.69 203 LEU A C 1
ATOM 1607 O O . LEU A 1 207 ? -68.510 15.253 -4.192 1.00 24.56 203 LEU A O 1
ATOM 1612 N N . LEU A 1 208 ? -70.114 14.107 -3.035 1.00 27.04 204 LEU A N 1
ATOM 1613 C CA . LEU A 1 208 ? -70.388 13.178 -4.151 1.00 30.50 204 LEU A CA 1
ATOM 1614 C C . LEU A 1 208 ? -71.877 13.195 -4.487 1.00 27.43 204 LEU A C 1
ATOM 1615 O O . LEU A 1 208 ? -72.743 13.153 -3.596 1.00 28.49 204 LEU A O 1
ATOM 1620 N N . GLY A 1 209 ? -72.171 13.219 -5.784 1.00 28.03 205 GLY A N 1
ATOM 1621 C CA . GLY A 1 209 ? -73.540 13.047 -6.199 1.00 30.31 205 GLY A CA 1
ATOM 1622 C C . GLY A 1 209 ? -73.687 12.069 -7.352 1.00 32.79 205 GLY A C 1
ATOM 1623 O O . GLY A 1 209 ? -73.129 12.297 -8.423 1.00 32.65 205 GLY A O 1
ATOM 1624 N N . THR A 1 210 ? -74.455 11.007 -7.115 1.00 31.06 206 THR A N 1
ATOM 1625 C CA . THR A 1 210 ? -74.697 9.930 -8.105 1.00 33.46 206 THR A CA 1
ATOM 1626 C C . THR A 1 210 ? -76.187 9.613 -8.213 1.00 29.94 206 THR A C 1
ATOM 1627 O O . THR A 1 210 ? -76.614 8.963 -9.162 1.00 30.59 206 THR A O 1
ATOM 1631 N N . SER A 1 211 ? -76.953 10.083 -7.234 1.00 28.56 207 SER A N 1
ATOM 1632 C CA . SER A 1 211 ? -78.319 9.661 -7.023 1.00 27.41 207 SER A CA 1
ATOM 1633 C C . SER A 1 211 ? -79.101 9.701 -8.336 1.00 30.41 207 SER A C 1
ATOM 1634 O O . SER A 1 211 ? -79.231 10.726 -8.969 1.00 32.53 207 SER A O 1
ATOM 1637 N N . ARG A 1 212 ? -79.574 8.536 -8.730 1.00 31.68 208 ARG A N 1
ATOM 1638 C CA . ARG A 1 212 ? -80.476 8.291 -9.858 1.00 31.60 208 ARG A CA 1
ATOM 1639 C C . ARG A 1 212 ? -79.806 8.536 -11.210 1.00 31.27 208 ARG A C 1
ATOM 1640 O O . ARG A 1 212 ? -80.502 8.458 -12.204 1.00 36.33 208 ARG A O 1
ATOM 1648 N N . LYS A 1 213 ? -78.507 8.758 -11.274 1.00 30.63 209 LYS A N 1
ATOM 1649 C CA . LYS A 1 213 ? -77.900 9.154 -12.534 1.00 34.27 209 LYS A CA 1
ATOM 1650 C C . LYS A 1 213 ? -77.809 7.962 -13.490 1.00 37.53 209 LYS A C 1
ATOM 1651 O O . LYS A 1 213 ? -77.947 6.803 -13.109 1.00 35.16 209 LYS A O 1
ATOM 1657 N N . SER A 1 214 ? -77.572 8.299 -14.746 1.00 36.88 210 SER A N 1
ATOM 1658 C CA . SER A 1 214 ? -77.538 7.349 -15.846 1.00 37.76 210 SER A CA 1
ATOM 1659 C C . SER A 1 214 ? -76.352 6.394 -15.695 1.00 36.52 210 SER A C 1
ATOM 1660 O O . SER A 1 214 ? -76.364 5.312 -16.247 1.00 39.83 210 SER A O 1
ATOM 1663 N N . VAL A 1 215 ? -75.309 6.776 -14.978 1.00 36.76 211 VAL A N 1
ATOM 1664 C CA . VAL A 1 215 ? -74.217 5.826 -14.722 1.00 34.29 211 VAL A CA 1
ATOM 1665 C C . VAL A 1 215 ? -74.722 4.613 -13.920 1.00 39.15 211 VAL A C 1
ATOM 1666 O O . VAL A 1 215 ? -74.252 3.488 -14.117 1.00 36.60 211 VAL A O 1
ATOM 1670 N N . ILE A 1 216 ? -75.664 4.829 -13.013 1.00 32.42 212 ILE A N 1
ATOM 1671 C CA . ILE A 1 216 ? -76.270 3.746 -12.287 1.00 31.32 212 ILE A CA 1
ATOM 1672 C C . ILE A 1 216 ? -77.272 3.026 -13.193 1.00 31.91 212 ILE A C 1
ATOM 1673 O O . ILE A 1 216 ? -77.307 1.799 -13.250 1.00 31.00 212 ILE A O 1
ATOM 1678 N N . GLY A 1 217 ? -78.032 3.787 -13.957 1.00 31.84 213 GLY A N 1
ATOM 1679 C CA . GLY A 1 217 ? -79.049 3.217 -14.862 1.00 31.68 213 GLY A CA 1
ATOM 1680 C C . GLY A 1 217 ? -78.474 2.287 -15.909 1.00 32.68 213 GLY A C 1
ATOM 1681 O O . GLY A 1 217 ? -79.156 1.401 -16.433 1.00 40.10 213 GLY A O 1
ATOM 1682 N N . LYS A 1 218 ? -77.224 2.491 -16.256 1.00 35.17 214 LYS A N 1
ATOM 1683 C CA . LYS A 1 218 ? -76.632 1.632 -17.245 1.00 40.88 214 LYS A CA 1
ATOM 1684 C C . LYS A 1 218 ? -76.343 0.263 -16.614 1.00 42.52 214 LYS A C 1
ATOM 1685 O O . LYS A 1 218 ? -76.328 -0.708 -17.334 1.00 37.23 214 LYS A O 1
ATOM 1691 N N . VAL A 1 219 ? -76.120 0.178 -15.300 1.00 36.75 215 VAL A N 1
ATOM 1692 C CA . VAL A 1 219 ? -75.877 -1.109 -14.628 1.00 36.18 215 VAL A CA 1
ATOM 1693 C C . VAL A 1 219 ? -77.229 -1.692 -14.201 1.00 34.04 215 VAL A C 1
ATOM 1694 O O . VAL A 1 219 ? -77.458 -2.885 -14.253 1.00 34.29 215 VAL A O 1
ATOM 1698 N N . LEU A 1 220 ? -78.137 -0.824 -13.794 1.00 33.50 216 LEU A N 1
ATOM 1699 C CA . LEU A 1 220 ? -79.431 -1.198 -13.303 1.00 35.15 216 LEU A CA 1
ATOM 1700 C C . LEU A 1 220 ? -80.513 -0.537 -14.165 1.00 40.26 216 LEU A C 1
ATOM 1701 O O . LEU A 1 220 ? -81.036 0.510 -13.766 1.00 41.54 216 LEU A O 1
ATOM 1706 N N . PRO A 1 221 ? -80.877 -1.146 -15.322 1.00 45.77 217 PRO A N 1
ATOM 1707 C CA . PRO A 1 221 ? -81.746 -0.455 -16.291 1.00 44.28 217 PRO A CA 1
ATOM 1708 C C . PRO A 1 221 ? -83.207 -0.434 -15.827 1.00 45.92 217 PRO A C 1
ATOM 1709 O O . PRO A 1 221 ? -84.060 -1.071 -16.411 1.00 53.20 217 PRO A O 1
ATOM 1713 N N . VAL A 1 222 ? -83.462 0.287 -14.749 1.00 47.57 218 VAL A N 1
ATOM 1714 C CA . VAL A 1 222 ? -84.807 0.535 -14.288 1.00 42.62 218 VAL A CA 1
ATOM 1715 C C . VAL A 1 222 ? -84.973 2.058 -14.253 1.00 46.79 218 VAL A C 1
ATOM 1716 O O . VAL A 1 222 ? -83.999 2.805 -14.408 1.00 42.74 218 VAL A O 1
ATOM 1720 N N . GLU A 1 223 ? -86.203 2.502 -14.021 1.00 51.62 219 GLU A N 1
ATOM 1721 C CA . GLU A 1 223 ? -86.508 3.931 -13.969 1.00 54.55 219 GLU A CA 1
ATOM 1722 C C . GLU A 1 223 ? -85.726 4.572 -12.808 1.00 52.03 219 GLU A C 1
ATOM 1723 O O . GLU A 1 223 ? -85.359 3.900 -11.839 1.00 47.04 219 GLU A O 1
ATOM 1729 N N . PRO A 1 224 ? -85.455 5.877 -12.923 1.00 49.43 220 PRO A N 1
ATOM 1730 C CA . PRO A 1 224 ? -84.527 6.567 -12.048 1.00 52.08 220 PRO A CA 1
ATOM 1731 C C . PRO A 1 224 ? -84.794 6.316 -10.557 1.00 45.78 220 PRO A C 1
ATOM 1732 O O . PRO A 1 224 ? -83.845 6.068 -9.830 1.00 47.49 220 PRO A O 1
ATOM 1736 N N . LYS A 1 225 ? -86.038 6.390 -10.109 1.00 50.12 221 LYS A N 1
ATOM 1737 C CA . LYS A 1 225 ? -86.339 6.300 -8.671 1.00 57.55 221 LYS A CA 1
ATOM 1738 C C . LYS A 1 225 ? -86.002 4.894 -8.160 1.00 52.35 2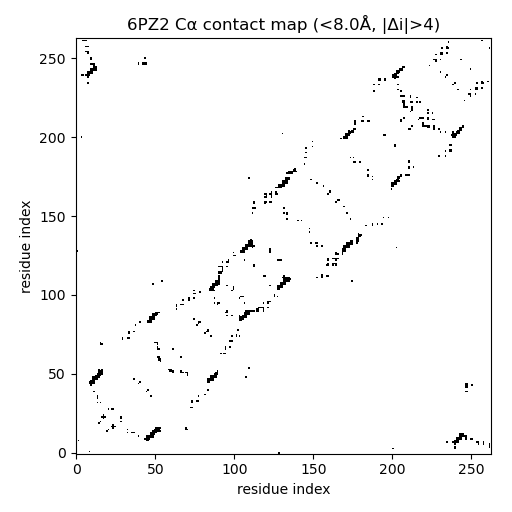21 LYS A C 1
ATOM 1739 O O . LYS A 1 225 ? -85.685 4.725 -6.987 1.00 50.64 221 LYS A O 1
ATOM 1745 N N . LYS A 1 226 ? -86.080 3.904 -9.047 1.00 50.38 222 LYS A N 1
ATOM 1746 C CA . LYS A 1 226 ? -85.815 2.492 -8.703 1.00 53.00 222 LYS A CA 1
ATOM 1747 C C . LYS A 1 226 ? -84.308 2.191 -8.754 1.00 48.15 222 LYS A C 1
ATOM 1748 O O . LYS A 1 226 ? -83.943 1.024 -8.666 1.00 39.30 222 LYS A O 1
ATOM 1754 N N . ARG A 1 227 ? -83.433 3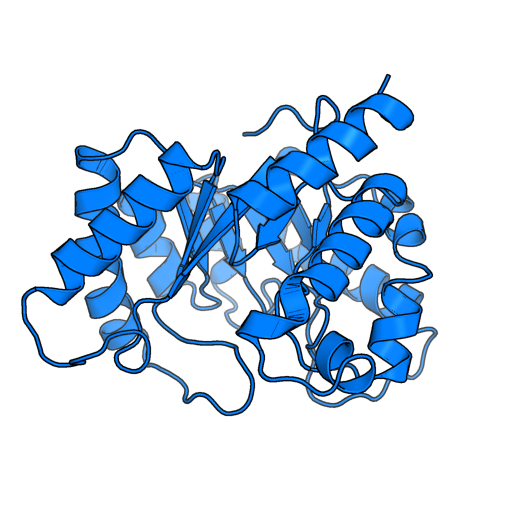.198 -8.889 1.00 36.61 223 ARG A N 1
ATOM 1755 C CA . ARG A 1 227 ? -81.989 2.960 -8.841 1.00 39.38 223 ARG A CA 1
ATOM 1756 C C . ARG A 1 227 ? -81.443 3.134 -7.415 1.00 34.84 223 ARG A C 1
ATOM 1757 O O . ARG A 1 227 ? -80.242 3.183 -7.241 1.00 36.77 223 ARG A O 1
ATOM 1765 N N . LEU A 1 228 ? -82.301 3.196 -6.413 1.00 30.23 224 LEU A N 1
ATOM 1766 C CA . LEU A 1 228 ? -81.837 3.533 -5.054 1.00 33.91 224 LEU A CA 1
ATOM 1767 C C . LEU A 1 228 ? -80.714 2.592 -4.571 1.00 34.17 224 LEU A C 1
ATOM 1768 O O . LEU A 1 228 ? -79.799 3.083 -3.880 1.00 36.15 224 LEU A O 1
ATOM 1773 N N . GLU A 1 229 ? -80.730 1.281 -4.871 1.00 32.58 225 GLU A N 1
ATOM 1774 C CA . GLU A 1 229 ? -79.716 0.448 -4.227 1.00 33.94 225 GLU A CA 1
ATOM 1775 C C . GLU A 1 229 ? -78.371 0.698 -4.913 1.00 32.90 225 GLU A C 1
ATOM 1776 O O . GLU A 1 229 ? -77.345 0.646 -4.235 1.00 27.90 225 GLU A O 1
ATOM 1782 N N . GLY A 1 230 ? -78.355 1.075 -6.185 1.00 28.87 226 GLY A N 1
ATOM 1783 C CA . GLY A 1 230 ? -77.104 1.529 -6.806 1.00 28.22 226 GLY A CA 1
ATOM 1784 C C . GLY A 1 230 ? -76.537 2.777 -6.148 1.00 26.29 226 GLY A C 1
ATOM 1785 O O . GLY A 1 230 ? -75.322 2.913 -5.935 1.00 26.65 226 GLY A O 1
ATOM 1786 N N . THR A 1 231 ? -77.421 3.721 -5.840 1.00 25.00 227 THR A N 1
ATOM 1787 C CA . THR A 1 231 ? -76.994 4.961 -5.247 1.00 27.42 227 THR A CA 1
ATOM 1788 C C . THR A 1 231 ? -76.429 4.665 -3.852 1.00 26.76 227 THR A C 1
ATOM 1789 O O . THR A 1 231 ? -75.368 5.181 -3.444 1.00 27.98 227 THR A O 1
ATOM 1793 N N . ILE A 1 232 ? -77.142 3.806 -3.130 1.00 27.88 228 ILE A N 1
ATOM 1794 C CA . ILE A 1 232 ? -76.636 3.396 -1.797 1.00 30.85 228 ILE A CA 1
ATOM 1795 C C . ILE A 1 232 ? -75.254 2.764 -1.941 1.00 28.03 228 ILE A C 1
ATOM 1796 O O . ILE A 1 232 ? -74.360 3.078 -1.170 1.00 26.92 228 ILE A O 1
ATOM 1801 N N . ALA A 1 233 ? -75.023 1.989 -2.999 1.00 26.82 229 ALA A N 1
ATOM 1802 C CA . ALA A 1 233 ? -73.713 1.407 -3.160 1.00 28.00 229 ALA A CA 1
ATOM 1803 C C . ALA A 1 233 ? -72.657 2.508 -3.308 1.00 30.10 229 ALA A C 1
ATOM 1804 O O . ALA A 1 233 ? -71.578 2.434 -2.676 1.00 29.72 229 ALA A O 1
ATOM 1806 N N . THR A 1 234 ? -72.955 3.534 -4.115 1.00 26.86 230 THR A N 1
ATOM 1807 C CA . THR A 1 234 ? -71.947 4.586 -4.346 1.00 25.78 230 THR A CA 1
ATOM 1808 C C . THR A 1 234 ? -71.778 5.462 -3.093 1.00 23.80 230 THR A C 1
ATOM 1809 O O . THR A 1 234 ? -70.680 5.930 -2.799 1.00 26.59 230 THR A O 1
ATOM 1813 N N . THR A 1 235 ? -72.849 5.683 -2.356 1.00 26.11 231 THR A N 1
ATOM 1814 C CA . THR A 1 235 ? -72.712 6.379 -1.072 1.00 25.75 231 THR A CA 1
ATOM 1815 C C . THR A 1 235 ? -71.704 5.638 -0.194 1.00 24.98 231 THR A C 1
ATOM 1816 O O . THR A 1 235 ? -70.811 6.236 0.399 1.00 31.67 231 THR A O 1
ATOM 1820 N N . VAL A 1 236 ? -71.853 4.331 -0.106 1.00 30.86 232 VAL A N 1
ATOM 1821 C CA . VAL A 1 236 ? -71.070 3.496 0.842 1.00 29.71 232 VAL A CA 1
ATOM 1822 C C . VAL A 1 236 ? -69.590 3.471 0.442 1.00 28.55 232 VAL A C 1
ATOM 1823 O O . VAL A 1 236 ? -68.691 3.680 1.267 1.00 26.80 232 VAL A O 1
ATOM 1827 N N . LEU A 1 237 ? -69.349 3.224 -0.836 1.00 26.77 233 LEU A N 1
ATOM 1828 C CA . LEU A 1 237 ? -68.007 3.196 -1.384 1.00 29.87 233 LEU A CA 1
ATOM 1829 C C . LEU A 1 237 ? -67.367 4.583 -1.285 1.00 28.32 233 LEU A C 1
ATOM 1830 O O . LEU A 1 237 ? -66.160 4.705 -1.007 1.00 26.75 233 LEU A O 1
ATOM 1835 N N . GLY A 1 238 ? -68.176 5.606 -1.551 1.00 30.38 234 GLY A N 1
ATOM 1836 C CA . GLY A 1 238 ? -67.695 6.968 -1.472 1.00 27.14 234 GLY A CA 1
ATOM 1837 C C . GLY A 1 238 ? -67.189 7.266 -0.082 1.00 23.69 234 GLY A C 1
ATOM 1838 O O . GLY A 1 238 ? -66.072 7.756 0.097 1.00 25.72 234 GLY A O 1
ATOM 1839 N N . ILE A 1 239 ? -67.982 6.943 0.917 1.00 28.50 235 ILE A N 1
ATOM 1840 C CA . ILE A 1 239 ? -67.558 7.258 2.292 1.00 26.79 235 ILE A CA 1
ATOM 1841 C C . ILE A 1 239 ? -66.250 6.526 2.575 1.00 28.52 235 ILE A C 1
ATOM 1842 O O . ILE A 1 239 ? -65.331 7.091 3.105 1.00 30.80 235 ILE A O 1
ATOM 1847 N N . ARG A 1 240 ? -66.131 5.278 2.145 1.00 37.14 236 ARG A N 1
ATOM 1848 C CA . ARG A 1 240 ? -64.910 4.543 2.421 1.00 35.11 236 ARG A CA 1
ATOM 1849 C C . ARG A 1 240 ? -63.735 5.258 1.747 1.00 37.73 236 ARG A C 1
ATOM 1850 O O . ARG A 1 240 ? -62.649 5.302 2.321 1.00 28.05 236 ARG A O 1
ATOM 1858 N N . ASP A 1 241 ? -63.966 5.840 0.567 1.00 33.73 237 ASP A N 1
ATOM 1859 C CA . ASP A 1 241 ? -62.946 6.555 -0.184 1.00 33.05 237 ASP A CA 1
ATOM 1860 C C . ASP A 1 241 ? -62.706 7.998 0.310 1.00 35.98 237 ASP A C 1
ATOM 1861 O O . ASP A 1 241 ? -61.894 8.707 -0.252 1.00 35.77 237 ASP A O 1
ATOM 1866 N N . GLY A 1 242 ? -63.396 8.485 1.332 1.00 36.33 238 GLY A N 1
ATOM 1867 C CA . GLY A 1 242 ? -63.094 9.783 1.905 1.00 35.69 238 GLY A CA 1
ATOM 1868 C C . GLY A 1 242 ? -64.217 10.799 1.729 1.00 39.69 238 GLY A C 1
ATOM 1869 O O . GLY A 1 242 ? -64.061 11.954 2.178 1.00 35.81 238 GLY A O 1
ATOM 1870 N N . VAL A 1 243 ? -65.349 10.399 1.123 1.00 32.92 239 VAL A N 1
ATOM 1871 C CA . VAL A 1 243 ? -66.440 11.343 0.902 1.00 31.45 239 VAL A CA 1
ATOM 1872 C C . VAL A 1 243 ? -67.004 11.813 2.246 1.00 34.20 239 VAL A C 1
ATOM 1873 O O . VAL A 1 243 ? -67.210 11.010 3.147 1.00 33.79 239 VAL A O 1
ATOM 1877 N N . ASP A 1 244 ? -67.301 13.106 2.322 1.00 33.43 240 ASP A N 1
ATOM 1878 C CA . ASP A 1 244 ? -67.800 13.750 3.537 1.00 30.63 240 ASP A CA 1
ATOM 1879 C C . ASP A 1 244 ? -69.291 14.054 3.422 1.00 30.90 240 ASP A C 1
ATOM 1880 O O . ASP A 1 244 ? -69.991 14.112 4.423 1.00 28.46 240 ASP A O 1
ATOM 1885 N N . ILE A 1 245 ? -69.752 14.336 2.205 1.00 25.06 241 ILE A N 1
ATOM 1886 C CA . ILE A 1 245 ? -71.102 14.761 2.016 1.00 25.75 241 ILE A CA 1
ATOM 1887 C C . ILE A 1 245 ? -71.619 14.036 0.781 1.00 25.11 241 ILE A C 1
ATOM 1888 O O . ILE A 1 245 ? -70.926 14.095 -0.244 1.00 23.66 241 ILE A O 1
ATOM 1893 N N . VAL A 1 246 ? -72.821 13.472 0.862 1.00 25.14 242 VAL A N 1
ATOM 1894 C CA . VAL A 1 246 ? -73.458 12.887 -0.310 1.00 27.43 242 VAL A CA 1
ATOM 1895 C C . VAL A 1 246 ? -74.720 13.684 -0.621 1.00 29.12 242 VAL A C 1
ATOM 1896 O O . VAL A 1 246 ? -75.499 14.000 0.270 1.00 27.78 242 VAL A O 1
ATOM 1900 N N . ARG A 1 247 ? -74.914 13.966 -1.901 1.00 26.68 243 ARG A N 1
ATOM 1901 C CA . ARG A 1 247 ? -76.075 14.701 -2.361 1.00 30.67 243 ARG A CA 1
ATOM 1902 C C . ARG A 1 247 ? -77.061 13.667 -2.917 1.00 29.81 243 ARG A C 1
ATOM 1903 O O . ARG A 1 247 ? -76.768 13.105 -3.960 1.00 27.63 243 ARG A O 1
ATOM 1911 N N . VAL A 1 248 ? -78.235 13.515 -2.312 1.00 26.39 244 VAL A N 1
ATOM 1912 C CA . VAL A 1 248 ? -79.149 12.408 -2.571 1.00 28.85 244 VAL A CA 1
ATOM 1913 C C . VAL A 1 248 ? -80.601 12.882 -2.644 1.00 29.83 244 VAL A C 1
ATOM 1914 O O . VAL A 1 248 ? -80.973 13.856 -1.991 1.00 27.82 244 VAL A O 1
ATOM 1918 N N . HIS A 1 249 ? -81.401 12.175 -3.453 1.00 30.30 245 HIS A N 1
ATOM 1919 C CA . HIS A 1 249 ? -82.856 12.312 -3.391 1.00 30.83 245 HIS A CA 1
ATOM 1920 C C . HIS A 1 249 ? -83.486 11.599 -2.185 1.00 31.87 245 HIS A C 1
ATOM 1921 O O . HIS A 1 249 ? -84.536 12.016 -1.734 1.00 28.41 245 HIS A O 1
ATOM 1928 N N . ASP A 1 250 ? -82.931 10.482 -1.728 1.00 31.60 246 ASP A N 1
ATOM 1929 C CA . ASP A 1 250 ? -83.598 9.648 -0.754 1.00 31.64 246 ASP A CA 1
ATOM 1930 C C . ASP A 1 250 ? -82.774 9.751 0.527 1.00 30.45 246 ASP A C 1
ATOM 1931 O O . ASP A 1 250 ? -81.764 9.067 0.732 1.00 30.10 246 ASP A O 1
ATOM 1936 N N . VAL A 1 251 ? -83.212 10.630 1.380 1.00 27.47 247 VAL A N 1
ATOM 1937 C CA . VAL A 1 251 ? -82.339 11.014 2.464 1.00 30.26 247 VAL A CA 1
ATOM 1938 C C . VAL A 1 251 ? -82.212 9.883 3.506 1.00 30.01 247 VAL A C 1
ATOM 1939 O O . VAL A 1 251 ? -81.097 9.556 3.948 1.00 30.58 247 VAL A O 1
ATOM 1943 N N . TYR A 1 252 ? -83.329 9.295 3.912 1.00 33.11 248 TYR A N 1
ATOM 1944 C CA . TYR A 1 252 ? -83.352 8.357 5.047 1.00 34.17 248 TYR A CA 1
ATOM 1945 C C . TYR A 1 252 ? -82.487 7.121 4.743 1.00 31.81 248 TYR A C 1
ATOM 1946 O O . TYR A 1 252 ? -81.594 6.717 5.508 1.00 28.89 248 TYR A O 1
ATOM 1955 N N . GLU A 1 253 ? -82.734 6.562 3.563 1.00 29.56 249 GLU A N 1
ATOM 1956 C CA . GLU A 1 253 ? -82.078 5.342 3.138 1.00 29.13 249 GLU A CA 1
ATOM 1957 C C . GLU A 1 253 ? -80.575 5.588 3.029 1.00 28.40 249 GLU A C 1
ATOM 1958 O O . GLU A 1 253 ? -79.777 4.836 3.587 1.00 30.27 249 GLU A O 1
ATOM 1964 N N . ASN A 1 254 ? -80.161 6.675 2.387 1.00 28.74 250 ASN A N 1
ATOM 1965 C CA . ASN A 1 254 ? -78.732 6.928 2.306 1.00 25.75 250 ASN A CA 1
ATOM 1966 C C . ASN A 1 254 ? -78.158 7.227 3.698 1.00 27.28 250 ASN A C 1
ATOM 1967 O O . ASN A 1 254 ? -77.027 6.845 3.962 1.00 28.76 250 ASN A O 1
ATOM 1972 N N . LEU A 1 255 ? -78.863 7.961 4.551 1.00 26.74 251 LEU A N 1
ATOM 1973 C CA . LEU A 1 255 ? -78.309 8.205 5.914 1.00 29.62 251 LEU A CA 1
ATOM 1974 C C . LEU A 1 255 ? -78.083 6.878 6.662 1.00 27.65 251 LEU A C 1
ATOM 1975 O O . LEU A 1 255 ? -77.035 6.720 7.315 1.00 31.58 251 LEU A O 1
ATOM 1980 N N . MET A 1 256 ? -79.046 5.945 6.571 1.00 29.75 252 MET A N 1
ATOM 1981 C CA . MET A 1 256 ? -78.925 4.670 7.308 1.00 31.76 252 MET A CA 1
ATOM 1982 C C . MET A 1 256 ? -77.681 3.917 6.817 1.00 30.55 252 MET A C 1
ATOM 1983 O O . MET A 1 256 ? -76.875 3.490 7.626 1.00 27.07 252 MET A O 1
ATOM 1988 N N . ALA A 1 257 ? -77.454 3.830 5.496 1.00 26.85 253 ALA A N 1
ATOM 1989 C CA . ALA A 1 257 ? -76.262 3.186 4.947 1.00 23.96 253 ALA A CA 1
ATOM 1990 C C . ALA A 1 257 ? -74.976 3.916 5.366 1.00 26.14 253 ALA A C 1
ATOM 1991 O O . ALA A 1 257 ? -73.911 3.299 5.628 1.00 28.11 253 ALA A O 1
ATOM 1993 N N . ALA A 1 258 ? -75.044 5.249 5.386 1.00 25.65 254 ALA A N 1
ATOM 1994 C CA . ALA A 1 258 ? -73.900 6.051 5.756 1.00 26.00 254 ALA A CA 1
ATOM 1995 C C . ALA A 1 258 ? -73.538 5.799 7.225 1.00 24.77 254 ALA A C 1
ATOM 1996 O O . ALA A 1 258 ? -72.377 5.771 7.564 1.00 27.06 254 ALA A O 1
ATOM 1998 N N . ARG A 1 259 ? -74.521 5.655 8.090 1.00 25.69 255 ARG A N 1
ATOM 1999 C CA . ARG A 1 259 ? -74.206 5.391 9.519 1.00 30.00 255 ARG A CA 1
ATOM 2000 C C . ARG A 1 259 ? -73.526 4.029 9.677 1.00 27.89 255 ARG A C 1
ATOM 2001 O O . ARG A 1 259 ? -72.591 3.909 10.437 1.00 30.11 255 ARG A O 1
ATOM 2009 N N . MET A 1 260 ? -73.927 3.047 8.862 1.00 28.92 256 MET A N 1
ATOM 2010 C CA . MET A 1 260 ? -73.359 1.729 8.958 1.00 27.81 256 MET A CA 1
ATOM 2011 C C . MET A 1 260 ? -71.914 1.822 8.483 1.00 31.59 256 MET A C 1
ATOM 2012 O O . MET A 1 260 ? -71.012 1.336 9.141 1.00 31.07 256 MET A O 1
ATOM 2017 N N . THR A 1 261 ? -71.694 2.541 7.387 1.00 28.28 257 THR A N 1
ATOM 2018 C CA . THR A 1 261 ? -70.352 2.692 6.878 1.00 29.67 257 THR A CA 1
ATOM 2019 C C . THR A 1 261 ? -69.493 3.518 7.846 1.00 28.83 257 THR A C 1
ATOM 2020 O O . THR A 1 261 ? -68.313 3.208 8.072 1.00 28.59 257 THR A O 1
ATOM 2024 N N . ASP A 1 262 ? -70.071 4.575 8.408 1.00 27.41 258 ASP A N 1
ATOM 2025 C CA . ASP A 1 262 ? -69.315 5.413 9.363 1.00 31.78 258 ASP A CA 1
ATOM 2026 C C . ASP A 1 262 ? -68.848 4.525 10.525 1.00 32.33 258 ASP A C 1
ATOM 2027 O O . ASP A 1 262 ? -67.715 4.655 10.973 1.00 32.68 258 ASP A O 1
ATOM 2032 N N . ALA A 1 263 ? -69.714 3.631 11.011 1.00 32.89 259 ALA A N 1
ATOM 2033 C CA . ALA A 1 263 ? -69.358 2.800 12.195 1.00 32.88 259 ALA A CA 1
ATOM 2034 C C . ALA A 1 263 ? -68.187 1.868 11.865 1.00 32.88 259 ALA A C 1
ATOM 2035 O O . ALA A 1 263 ? -67.369 1.587 12.714 1.00 30.76 259 ALA A O 1
ATOM 2037 N N . ILE A 1 264 ? -68.033 1.468 10.606 1.00 31.52 260 ILE A N 1
ATOM 2038 C CA . ILE A 1 264 ? -66.934 0.579 10.230 1.00 32.66 260 ILE A CA 1
ATOM 2039 C C . ILE A 1 264 ? -65.626 1.359 9.995 1.00 36.62 260 ILE A C 1
ATOM 2040 O O . ILE A 1 264 ? -64.568 0.869 10.353 1.00 38.96 260 ILE A O 1
ATOM 2045 N N . TYR A 1 265 ? -65.630 2.532 9.364 1.00 40.50 261 TYR A N 1
ATOM 2046 C CA . TYR A 1 265 ? -64.368 3.177 8.978 1.00 39.92 261 TYR A CA 1
ATOM 2047 C C . TYR A 1 265 ? -64.023 4.441 9.770 1.00 42.53 261 TYR A C 1
ATOM 2048 O O . TYR A 1 265 ? -62.914 4.908 9.662 1.00 47.52 261 TYR A O 1
ATOM 2057 N N . ARG A 1 266 ? -64.951 5.088 10.436 1.00 46.95 262 ARG A N 1
ATOM 2058 C CA . ARG A 1 266 ? -64.618 6.367 11.066 1.00 54.54 262 ARG A CA 1
ATOM 2059 C C . ARG A 1 266 ? -64.306 6.055 12.530 1.00 60.18 262 ARG A C 1
ATOM 2060 O O . ARG A 1 266 ? -64.930 5.159 13.092 1.00 55.84 262 ARG A O 1
ATOM 2068 N N . LYS A 1 267 ? -63.377 6.798 13.115 1.00 79.27 263 LYS A N 1
ATOM 2069 C CA . LYS A 1 267 ? -62.673 6.342 14.314 1.00 93.25 263 LYS A CA 1
ATOM 2070 C C . LYS A 1 267 ? -63.497 6.754 15.544 1.00 98.30 263 LYS A C 1
ATOM 2071 O O . LYS A 1 267 ? -64.650 6.326 15.728 1.00 82.99 263 LYS A O 1
#

Sequence (263 aa):
MFDYGKRTYIMGILNVTPDDSFSDGGDFNNLDIAIQHAKDMVDQGADIIDLGGESTRPGHSYVDSDEELRRVIPVIKKLKQELDIPISIDTYKADVAEEALKLGVTMVNDVWGLRKDKNMASVIGKYDAEVCIMHNQDGTNYDKDIMESIKDFFKVSIEMAMSSCGVKKEKIVLDPGVGFGKDFEQNIEVLRRRLNELKDLGYPILLGTSRKSVIGKVLPVEPKKRLEGTIATTVLGIRDGVDIVRVHDVYENLMAARMTDAIYRK

Solvent-accessible surface area: 12117 Å² total; per-residue (Å²): 89,27,95,66,43,144,80,1,11,0,0,0,6,4,36,8,13,61,111,53,30,131,88,42,67,49,182,55,18,53,65,88,2,5,93,79,0,63,56,2,40,123,68,23,6,19,0,0,1,0,1,0,13,14,44,126,114,88,75,90,152,13,75,21,94,51,1,26,148,49,0,48,54,5,0,113,53,1,101,113,75,27,148,26,49,2,0,0,8,3,30,14,4,73,0,0,31,61,0,14,121,62,32,8,44,0,0,6,0,8,38,0,1,85,110,32,195,93,0,5,55,10,1,15,139,63,81,4,13,0,0,0,8,4,9,47,124,47,64,115,35,147,125,62,11,0,80,22,0,26,62,28,0,107,75,0,10,116,60,0,68,97,51,57,6,102,125,128,36,0,4,0,8,0,0,0,32,35,13,14,65,60,130,34,6,56,46,0,31,158,50,1,64,49,0,111,112,29,67,34,25,2,0,3,6,5,7,58,51,78,5,10,10,134,93,61,116,70,92,67,130,131,34,35,125,11,2,44,47,15,3,50,106,2,7,145,26,20,0,15,0,3,45,2,40,31,0,112,68,0,9,66,18,0,142,125,5,16,79,105,87,46,243

Nearest PDB structures (foldseek):
  6pz2-assembly1_A-2  TM=1.004E+00  e=2.647E-53  Clostridioides difficile
  3h2n-assembly1_A-2  TM=9.684E-01  e=7.229E-31  Bacillus anthracis str. A2012
  5jq9-assembly1_A  TM=9.716E-01  e=3.276E-28  Yersinia pestis KIM D27
  6day-assembly2_D  TM=9.564E-01  e=1.194E-28  Xanthomonas albilineans GPE PC73
  5umg-assembly1_A  TM=9.560E-01  e=1.053E-24  Klebsiella pneumoniae subsp. pneumoniae MGH 78578

B-factor: mean 41.31, std 15.4, range [23.66, 135.23]